Protein AF-A0A1Q5RHE2-F1 (afdb_monomer_lite)

Sequence (211 aa):
MTNDNPSKTPAPVAIARRLSPRVFKRPEHVANVLKSFGSQRQSTLREIDQELDRMATSYRIALKNRAPKFEEVDPILDRFENSLRKIKAQWLHELRPLHPAIIALRIKMIPPSQRKQKAGAAMATINLDLVATTLLRTMRKLRVSKEYAAAHYQPSGKSFERAFLWEPFLRLMKKHRVKLGQHGSFSAAIKSLHLALGIDPPTGALKKNAP

pLDDT: mean 81.09, std 16.75, range [26.8, 95.0]

Secondary structure (DSSP, 8-state):
---------PPP----S---TTT-S-GGGHHHHHHTT-S--HHHHHHHHHHHHHHHHHHHHHHHTPPP-HHHHHHHHHHHHHHHHHHHHHIIIIITTTHHHHHHHHHHTS-HHHHHHHHHHHS----HHHHHHHHHHHHHHHTSHHHHHHHTTPPSSS-HIIIIIIHHHHHHHHHTTPPTBTTB-HHHHHHHHHHHHT-PPPPS-------

Radius of gyration: 28.41 Å; chains: 1; bounding box: 89×43×72 Å

Foldseek 3Di:
DDDDDPDDDDPDPPPPDDLPCVQFVAQVLVVVLLLLLPDDDPVLSVVVSVLLSVLSVLLVLQVVLDQDPLVVCVVVLVVVLVVLVVVLVCCVPPCVVCQVVQLVVQLVPDDPVCSVPCSVVSNDRDPSNVVSVVSNVVSVLSSVPVSSCVVSVHDDPDDSCCVRPLVSSVVSCVVSPRDACNSHHSLSSSCSSCVRRPHHRDDDDPDPPDD

Structure (mmCIF, N/CA/C/O backbone):
data_AF-A0A1Q5RHE2-F1
#
_entry.id   AF-A0A1Q5RHE2-F1
#
loop_
_atom_site.group_PDB
_atom_site.id
_atom_site.type_symbol
_atom_site.label_atom_id
_atom_site.label_alt_id
_atom_site.label_comp_id
_atom_site.label_asym_id
_atom_site.label_entity_id
_atom_site.label_seq_id
_atom_site.pdbx_PDB_ins_code
_atom_site.Cartn_x
_atom_site.Cartn_y
_atom_site.Cartn_z
_atom_site.occupancy
_atom_site.B_iso_or_equiv
_atom_site.auth_seq_id
_atom_site.auth_comp_id
_atom_site.auth_asym_id
_atom_site.auth_atom_id
_atom_site.pdbx_PDB_model_num
ATOM 1 N N . MET A 1 1 ? -59.535 16.834 34.293 1.00 37.12 1 MET A N 1
ATOM 2 C CA . MET A 1 1 ? -58.989 15.474 34.110 1.00 37.12 1 MET A CA 1
ATOM 3 C C . MET A 1 1 ? -58.103 15.489 32.869 1.00 37.12 1 MET A C 1
ATOM 5 O O . MET A 1 1 ? -58.571 15.998 31.863 1.00 37.12 1 MET A O 1
ATOM 9 N N . THR A 1 2 ? -56.845 15.033 33.017 1.00 38.50 2 THR A N 1
ATOM 10 C CA . THR A 1 2 ? -55.872 14.583 31.976 1.00 38.50 2 THR A CA 1
ATOM 11 C C . THR A 1 2 ? -55.655 15.526 30.779 1.00 38.50 2 THR A C 1
ATOM 13 O O . THR A 1 2 ? -56.481 15.586 29.880 1.00 38.50 2 THR A O 1
ATOM 16 N N . ASN A 1 3 ? -54.625 16.382 30.736 1.00 39.53 3 ASN A N 1
ATOM 17 C CA . ASN A 1 3 ? -53.205 16.052 30.509 1.00 39.53 3 ASN A CA 1
ATOM 18 C C . ASN A 1 3 ? -53.010 14.860 29.560 1.00 39.53 3 ASN A C 1
ATOM 20 O O . ASN A 1 3 ? -53.185 13.733 29.998 1.00 39.53 3 ASN A O 1
ATOM 24 N N . ASP A 1 4 ? -52.624 15.131 28.310 1.00 31.88 4 ASP A N 1
ATOM 25 C CA . ASP A 1 4 ? -51.575 14.370 27.624 1.00 31.88 4 ASP A CA 1
ATOM 26 C C . ASP A 1 4 ? -51.032 15.162 26.429 1.00 31.88 4 ASP A C 1
ATOM 28 O O . ASP A 1 4 ? -51.564 15.193 25.321 1.00 31.88 4 ASP A O 1
ATOM 32 N N . ASN A 1 5 ? -49.921 15.837 26.710 1.00 36.94 5 ASN A N 1
ATOM 33 C CA . ASN A 1 5 ? -48.953 16.292 25.728 1.00 36.94 5 ASN A CA 1
ATOM 34 C C . ASN A 1 5 ? -48.336 15.036 25.082 1.00 36.94 5 ASN A C 1
ATOM 36 O O . ASN A 1 5 ? -47.729 14.246 25.815 1.00 36.94 5 ASN A O 1
ATOM 40 N N . PRO A 1 6 ? -48.403 14.822 23.757 1.00 39.88 6 PRO A N 1
ATOM 41 C CA . PRO A 1 6 ? -47.662 13.732 23.146 1.00 39.88 6 PRO A CA 1
ATOM 42 C C . PRO A 1 6 ? -46.170 14.069 23.180 1.00 39.88 6 PRO A C 1
ATOM 44 O O . PRO A 1 6 ? -45.628 14.816 22.364 1.00 39.88 6 PRO A O 1
ATOM 47 N N . SER A 1 7 ? -45.494 13.511 24.181 1.00 37.34 7 SER A N 1
ATOM 48 C CA . SER A 1 7 ? -44.046 13.498 24.255 1.00 37.34 7 SER A CA 1
ATOM 49 C C . SER A 1 7 ? -43.475 12.551 23.193 1.00 37.34 7 SER A C 1
ATOM 51 O O . SER A 1 7 ? -43.890 11.399 23.096 1.00 37.34 7 SER A O 1
ATOM 53 N N . LYS A 1 8 ? -42.413 13.032 22.539 1.00 37.97 8 LYS A N 1
ATOM 54 C CA . LYS A 1 8 ? -41.273 12.278 21.991 1.00 37.97 8 LYS A CA 1
ATOM 55 C C . LYS A 1 8 ? -41.499 11.467 20.712 1.00 37.97 8 LYS A C 1
ATOM 57 O O . LYS A 1 8 ? -41.901 10.314 20.739 1.00 37.97 8 LYS A O 1
ATOM 62 N N . THR A 1 9 ? -40.857 11.940 19.647 1.00 33.44 9 THR A N 1
ATOM 63 C CA . THR A 1 9 ? -39.612 11.298 19.185 1.00 33.44 9 THR A CA 1
ATOM 64 C C . THR A 1 9 ? -38.717 12.370 18.543 1.00 33.44 9 THR A C 1
ATOM 66 O O . THR A 1 9 ? -39.155 13.005 17.586 1.00 33.44 9 THR A O 1
ATOM 69 N N . PRO A 1 10 ? -37.483 12.632 19.015 1.00 35.22 10 PRO A N 1
ATOM 70 C CA . PRO A 1 10 ? -36.537 13.388 18.206 1.00 35.22 10 PRO A CA 1
ATOM 71 C C . PRO A 1 10 ? -36.131 12.515 17.015 1.00 35.22 10 PRO A C 1
ATOM 73 O O . PRO A 1 10 ? -35.673 11.386 17.197 1.00 35.22 10 PRO A O 1
ATOM 76 N N . ALA A 1 11 ? -36.328 13.041 15.808 1.00 31.53 11 ALA A N 1
ATOM 77 C CA . ALA A 1 11 ? -35.924 12.422 14.553 1.00 31.53 11 ALA A CA 1
ATOM 78 C C . ALA A 1 11 ? -34.457 11.938 14.594 1.00 31.53 11 ALA A C 1
ATOM 80 O O . ALA A 1 11 ? -33.618 12.569 15.250 1.00 31.53 11 ALA A O 1
ATOM 81 N N . PRO A 1 12 ? -34.112 10.843 13.888 1.00 38.25 12 PRO A N 1
ATOM 82 C CA . PRO A 1 12 ? -32.738 10.378 13.809 1.00 38.25 12 PRO A CA 1
ATOM 83 C C . PRO A 1 12 ? -31.885 11.490 13.200 1.00 38.25 12 PRO A C 1
ATOM 85 O O . PRO A 1 12 ? -32.121 11.934 12.077 1.00 38.25 12 PRO A O 1
ATOM 88 N N . VAL A 1 13 ? -30.906 11.963 13.972 1.00 38.09 13 VAL A N 1
ATOM 89 C CA . VAL A 1 13 ? -29.946 12.974 13.535 1.00 38.09 13 VAL A CA 1
ATOM 90 C C . VAL A 1 13 ? -29.239 12.436 12.297 1.00 38.09 13 VAL A C 1
ATOM 92 O O . VAL A 1 13 ? -28.400 11.539 12.376 1.00 38.09 13 VAL A O 1
ATOM 95 N N . ALA A 1 14 ? -29.601 12.990 11.145 1.00 38.81 14 ALA A N 1
ATOM 96 C CA . ALA A 1 14 ? -28.915 12.789 9.888 1.00 38.81 14 ALA A CA 1
ATOM 97 C C . ALA A 1 14 ? -27.486 13.341 10.009 1.00 38.81 14 ALA A C 1
ATOM 99 O O . ALA A 1 14 ? -27.210 14.498 9.692 1.00 38.81 14 ALA A O 1
ATOM 100 N N . ILE A 1 15 ? -26.546 12.501 10.444 1.00 42.81 15 ILE A N 1
ATOM 101 C CA . ILE A 1 15 ? -25.110 12.712 10.223 1.00 42.81 15 ILE A CA 1
ATOM 102 C C . ILE A 1 15 ? -24.824 12.276 8.780 1.00 42.81 15 ILE A C 1
ATOM 104 O O . ILE A 1 15 ? -24.144 11.295 8.506 1.00 42.81 15 ILE A O 1
ATOM 108 N N . ALA A 1 16 ? -25.441 12.962 7.819 1.00 39.47 16 ALA A N 1
ATOM 109 C CA . ALA A 1 16 ? -25.315 12.649 6.405 1.00 39.47 16 ALA A CA 1
ATOM 110 C C . ALA A 1 16 ? -24.227 13.531 5.779 1.00 39.47 16 ALA A C 1
ATOM 112 O O . ALA A 1 16 ? -24.501 14.467 5.032 1.00 39.47 16 ALA A O 1
ATOM 113 N N . ARG A 1 17 ? -22.958 13.218 6.061 1.00 49.59 17 ARG A N 1
ATOM 114 C CA . ARG A 1 17 ? -21.878 13.495 5.108 1.00 49.59 17 ARG A CA 1
ATOM 115 C C . ARG A 1 17 ? -21.127 12.195 4.867 1.00 49.59 17 ARG A C 1
ATOM 117 O O . ARG A 1 17 ? -20.741 11.515 5.809 1.00 49.59 17 ARG A O 1
ATOM 124 N N . ARG A 1 18 ? -21.027 11.832 3.585 1.00 54.91 18 ARG A N 1
ATOM 125 C CA . ARG A 1 18 ? -20.606 10.516 3.095 1.00 54.91 18 ARG A CA 1
ATOM 126 C C . ARG A 1 18 ? -19.222 10.148 3.628 1.00 54.91 18 ARG A C 1
ATOM 128 O O . ARG A 1 18 ? -18.219 10.583 3.068 1.00 54.91 18 ARG A O 1
ATOM 135 N N . LEU A 1 19 ? -19.192 9.279 4.638 1.00 60.62 19 LEU A N 1
ATOM 136 C CA . LEU A 1 19 ? -18.144 8.266 4.760 1.00 60.62 19 LEU A CA 1
ATOM 137 C C . LEU A 1 19 ? -17.832 7.724 3.367 1.00 60.62 19 LEU A C 1
ATOM 139 O O . LEU A 1 19 ? -18.758 7.555 2.564 1.00 60.62 19 LEU A O 1
ATOM 143 N N . SER A 1 20 ? -16.560 7.484 3.057 1.00 63.50 20 SER A N 1
ATOM 144 C CA . SER A 1 20 ? -16.191 7.107 1.702 1.00 63.50 20 SER A CA 1
ATOM 145 C C . SER A 1 20 ? -16.937 5.824 1.305 1.00 63.50 20 SER A C 1
ATOM 147 O O . SER A 1 20 ? -16.679 4.755 1.876 1.00 63.50 20 SER A O 1
ATOM 149 N N . PRO A 1 21 ? -17.854 5.881 0.313 1.00 64.56 21 PRO A N 1
ATOM 150 C CA . PRO A 1 21 ? -18.668 4.723 -0.068 1.00 64.56 21 PRO A CA 1
ATOM 151 C C . PRO A 1 21 ? -17.810 3.606 -0.673 1.00 64.56 21 PRO A C 1
ATOM 153 O O . PRO A 1 21 ? -18.251 2.474 -0.823 1.00 64.56 21 PRO A O 1
ATOM 156 N N . ARG A 1 22 ? -16.554 3.919 -1.016 1.00 67.62 22 ARG A N 1
ATOM 157 C CA . ARG A 1 22 ? -15.566 2.962 -1.516 1.00 67.62 22 ARG A CA 1
ATOM 158 C C . ARG A 1 22 ? -15.021 2.042 -0.423 1.00 67.62 22 ARG A C 1
ATOM 160 O O . ARG A 1 22 ? -14.429 1.017 -0.746 1.00 67.62 22 ARG A O 1
ATOM 167 N N . VAL A 1 23 ? -15.171 2.414 0.848 1.00 78.56 23 VAL A N 1
ATOM 168 C CA . VAL A 1 23 ? -14.484 1.760 1.970 1.00 78.56 23 VAL A CA 1
ATOM 169 C C . VAL A 1 23 ? -15.479 1.146 2.954 1.00 78.56 23 VAL A C 1
ATOM 171 O O . VAL A 1 23 ? -15.270 0.013 3.400 1.00 78.56 23 VAL A O 1
ATOM 174 N N . PHE A 1 24 ? -16.587 1.848 3.215 1.00 84.38 24 PHE A N 1
ATOM 175 C CA . PHE A 1 24 ? -17.701 1.377 4.037 1.00 84.38 24 PHE A CA 1
ATOM 176 C C . PHE A 1 24 ? -18.785 0.736 3.170 1.00 84.38 24 PHE A C 1
ATOM 178 O O . PHE A 1 24 ? -19.460 1.417 2.403 1.00 84.38 24 PHE A O 1
ATOM 185 N N . LYS A 1 25 ? -18.962 -0.581 3.312 1.00 85.12 25 LYS A N 1
ATOM 186 C CA . LYS A 1 25 ? -19.995 -1.350 2.599 1.00 85.12 25 LYS A CA 1
ATOM 187 C C . LYS A 1 25 ? -21.366 -1.274 3.276 1.00 85.12 25 LYS A C 1
ATOM 189 O O . LYS A 1 25 ? -22.372 -1.459 2.604 1.00 85.12 25 LYS A O 1
ATOM 194 N N . ARG A 1 26 ? -21.388 -1.044 4.593 1.00 87.88 26 ARG A N 1
ATOM 195 C CA . ARG A 1 26 ? -22.593 -0.973 5.437 1.00 87.88 26 ARG A CA 1
ATOM 196 C C . ARG A 1 26 ? -22.507 0.226 6.396 1.00 87.88 26 ARG A C 1
ATOM 198 O O . ARG A 1 26 ? -22.317 0.046 7.604 1.00 87.88 26 ARG A O 1
ATOM 205 N N . PRO A 1 27 ? -22.523 1.467 5.877 1.00 87.56 27 PRO A N 1
ATOM 206 C CA . PRO A 1 27 ? -22.274 2.677 6.667 1.00 87.56 27 PRO A CA 1
ATOM 207 C C . PRO A 1 27 ? -23.236 2.864 7.852 1.00 87.56 27 PRO A C 1
ATOM 209 O O . PRO A 1 27 ? -22.874 3.515 8.829 1.00 87.56 27 PRO A O 1
ATOM 212 N N . GLU A 1 28 ? -24.420 2.252 7.824 1.00 85.75 28 GLU A N 1
ATOM 213 C CA . GLU A 1 28 ? -25.399 2.245 8.913 1.00 85.75 28 GLU A CA 1
ATOM 214 C C . GLU A 1 28 ? -24.824 1.744 10.249 1.00 85.75 28 GLU A C 1
ATOM 216 O O . GLU A 1 28 ? -25.219 2.212 11.319 1.00 85.75 28 GLU A O 1
ATOM 221 N N . HIS A 1 29 ? -23.832 0.849 10.217 1.00 88.56 29 HIS A N 1
ATOM 222 C CA . HIS A 1 29 ? -23.191 0.351 11.432 1.00 88.56 29 HIS A CA 1
ATOM 223 C C . HIS A 1 29 ? -22.234 1.365 12.078 1.00 88.56 29 HIS A C 1
ATOM 225 O O . HIS A 1 29 ? -21.902 1.204 13.255 1.00 88.56 29 HIS A O 1
ATOM 231 N N . VAL A 1 30 ? -21.830 2.435 11.379 1.00 88.19 30 VAL A N 1
ATOM 232 C CA . VAL A 1 30 ? -20.965 3.479 11.960 1.00 88.19 30 VAL A CA 1
ATOM 233 C C . VAL A 1 30 ? -21.673 4.232 13.078 1.00 88.19 30 VAL A C 1
ATOM 235 O O . VAL A 1 30 ? -21.043 4.544 14.085 1.00 88.19 30 VAL A O 1
ATOM 238 N N . ALA A 1 31 ? -22.995 4.400 13.004 1.00 87.50 31 ALA A N 1
ATOM 239 C CA . ALA A 1 31 ? -23.766 4.974 14.106 1.00 87.50 31 ALA A CA 1
ATOM 240 C C . ALA A 1 31 ? -23.561 4.198 15.423 1.00 87.50 31 ALA A C 1
ATOM 242 O O . ALA A 1 31 ? -23.466 4.795 16.495 1.00 87.50 31 ALA A O 1
ATOM 243 N N . ASN A 1 32 ? -23.426 2.869 15.358 1.00 88.75 32 ASN A N 1
ATOM 244 C CA . ASN A 1 32 ? -23.155 2.043 16.537 1.00 88.75 32 ASN A CA 1
ATOM 245 C C . ASN A 1 32 ? -21.700 2.145 17.012 1.00 88.75 32 ASN A C 1
ATOM 247 O O . ASN A 1 32 ? -21.443 2.006 18.207 1.00 88.75 32 ASN A O 1
ATOM 251 N N . VAL A 1 33 ? -20.760 2.437 16.109 1.00 89.50 33 VAL A N 1
ATOM 252 C CA . VAL A 1 33 ? -19.376 2.771 16.475 1.00 89.50 33 VAL A CA 1
ATOM 253 C C . VAL A 1 33 ? -19.352 4.102 17.225 1.00 89.50 33 VAL A C 1
ATOM 255 O O . VAL A 1 33 ? -18.775 4.181 18.307 1.00 89.50 33 VAL A O 1
ATOM 258 N N . LEU A 1 34 ? -20.041 5.127 16.721 1.00 90.88 34 LEU A N 1
ATOM 259 C CA . LEU A 1 34 ? -20.083 6.454 17.341 1.00 90.88 34 LEU A CA 1
ATOM 260 C C . LEU A 1 34 ? -20.702 6.451 18.742 1.00 90.88 34 LEU A C 1
ATOM 262 O O . LEU A 1 34 ? -20.212 7.162 19.616 1.00 90.88 34 LEU A O 1
ATOM 266 N N . LYS A 1 35 ? -21.701 5.593 19.003 1.00 89.44 35 LYS A N 1
ATOM 267 C CA . LYS A 1 35 ? -22.279 5.416 20.351 1.00 89.44 35 LYS A CA 1
ATOM 268 C C . LYS A 1 35 ? -21.219 5.103 21.413 1.00 89.44 35 LYS A C 1
ATOM 270 O O . LYS A 1 35 ? -21.361 5.536 22.552 1.00 89.44 35 LYS A O 1
ATOM 275 N N . SER A 1 36 ? -20.133 4.418 21.043 1.00 88.75 36 SER A N 1
ATOM 276 C CA . SER A 1 36 ? -19.052 4.085 21.982 1.00 88.75 36 SER A CA 1
ATOM 277 C C . SER A 1 36 ? -18.237 5.292 22.464 1.00 88.75 36 SER A C 1
ATOM 279 O O . SER A 1 36 ? -17.521 5.168 23.454 1.00 88.75 36 SER A O 1
ATOM 281 N N . PHE A 1 37 ? -18.379 6.460 21.825 1.00 89.44 37 PHE A N 1
ATOM 282 C CA . PHE A 1 37 ? -17.780 7.724 22.265 1.00 89.44 37 PHE A CA 1
ATOM 283 C C . PHE A 1 37 ? -18.701 8.552 23.176 1.00 89.44 37 PHE A C 1
ATOM 285 O O . PHE A 1 37 ? -18.277 9.596 23.673 1.00 89.44 37 PHE A O 1
ATOM 292 N N . GLY A 1 38 ? -19.933 8.090 23.423 1.00 87.25 38 GLY A N 1
ATOM 293 C CA . GLY A 1 38 ? -20.931 8.808 24.214 1.00 87.25 38 GLY A CA 1
ATOM 294 C C . GLY A 1 38 ? -21.435 10.084 23.536 1.00 87.25 38 GLY A C 1
ATOM 295 O O . GLY A 1 38 ? -21.266 10.291 22.333 1.00 87.25 38 GLY A O 1
ATOM 296 N N . SER A 1 39 ? -22.071 10.954 24.319 1.00 88.12 39 SER A N 1
ATOM 297 C CA . SER A 1 39 ? -22.526 12.261 23.841 1.00 88.12 39 SER A CA 1
ATOM 298 C C . SER A 1 39 ? -21.326 13.169 23.577 1.00 88.12 39 SER A C 1
ATOM 300 O O . SER A 1 39 ? -20.619 13.563 24.502 1.00 88.12 39 SER A O 1
ATOM 302 N N . GLN A 1 40 ? -21.109 13.514 22.312 1.00 87.06 40 GLN A N 1
ATOM 303 C CA . GLN A 1 40 ? -20.016 14.374 21.863 1.00 87.06 40 GLN A CA 1
ATOM 304 C C . GLN A 1 40 ? -20.564 15.592 21.119 1.00 87.06 40 GLN A C 1
ATOM 306 O O . GLN A 1 40 ? -21.662 15.560 20.559 1.00 87.06 40 GLN A O 1
ATOM 311 N N . ARG A 1 41 ? -19.779 16.675 21.076 1.00 88.88 41 ARG A N 1
ATOM 312 C CA . ARG A 1 41 ? -20.093 17.830 20.221 1.00 88.88 41 ARG A CA 1
ATOM 313 C C . ARG A 1 41 ? -20.070 17.400 18.753 1.00 88.88 41 ARG A C 1
ATOM 315 O O . ARG A 1 41 ? -19.271 16.551 18.361 1.00 88.88 41 ARG A O 1
ATOM 322 N N . GLN A 1 42 ? -20.892 18.034 17.917 1.00 86.19 42 GLN A N 1
ATOM 323 C CA . GLN A 1 42 ? -20.982 17.681 16.497 1.00 86.19 42 GLN A CA 1
ATOM 324 C C . GLN A 1 42 ? -19.636 17.821 15.764 1.00 86.19 42 GLN A C 1
ATOM 326 O O . GLN A 1 42 ? -19.333 17.017 14.889 1.00 86.19 42 GLN A O 1
ATOM 331 N N . SER A 1 43 ? -18.809 18.807 16.126 1.00 87.81 43 SER A N 1
ATOM 332 C CA . SER A 1 43 ? -17.449 18.948 15.588 1.00 87.81 43 SER A CA 1
ATOM 333 C C . SER A 1 43 ? -16.572 17.738 15.919 1.00 87.81 43 SER A C 1
ATOM 335 O O . SER A 1 43 ? -15.925 17.192 15.035 1.00 87.81 43 SER A O 1
ATOM 337 N N . THR A 1 44 ? -16.620 17.263 17.163 1.00 89.94 44 THR A N 1
ATOM 338 C CA . THR A 1 44 ? -15.870 16.090 17.624 1.00 89.94 44 THR A CA 1
ATOM 339 C C . THR A 1 44 ? -16.334 14.809 16.936 1.00 89.94 44 THR A C 1
ATOM 341 O O . THR A 1 44 ? -15.503 14.008 16.523 1.00 89.94 44 THR A O 1
ATOM 344 N N . LEU A 1 45 ? -17.644 14.629 16.743 1.00 87.56 45 LEU A N 1
ATOM 345 C CA . LEU A 1 45 ? -18.170 13.494 15.976 1.00 87.56 45 LEU A CA 1
ATOM 346 C C . LEU A 1 45 ? -17.653 13.494 14.532 1.00 87.56 45 LEU A C 1
ATOM 348 O O . LEU A 1 45 ? -17.252 12.450 14.033 1.00 87.56 45 LEU A O 1
ATOM 352 N N . ARG A 1 46 ? -17.571 14.669 13.891 1.00 85.38 46 ARG A N 1
ATOM 353 C CA . ARG A 1 46 ? -17.002 14.793 12.537 1.00 85.38 46 ARG A CA 1
ATOM 354 C C . ARG A 1 46 ? -15.526 14.407 12.490 1.00 85.38 46 ARG A C 1
ATOM 356 O O . ARG A 1 46 ? -15.099 13.773 11.531 1.00 85.38 46 ARG A O 1
ATOM 363 N N . GLU A 1 47 ? -14.744 14.794 13.493 1.00 89.94 47 GLU A N 1
ATOM 364 C CA . GLU A 1 47 ? -13.337 14.385 13.590 1.00 89.94 47 GLU A CA 1
ATOM 365 C C . GLU A 1 47 ? -13.206 12.867 13.753 1.00 89.94 47 GLU A C 1
ATOM 367 O O . GLU A 1 47 ? -12.373 12.250 13.092 1.00 89.94 47 GLU A O 1
ATOM 372 N N . ILE A 1 48 ? -14.053 12.258 14.590 1.00 91.19 48 ILE A N 1
ATOM 373 C CA . ILE A 1 48 ? -14.091 10.804 14.783 1.00 91.19 48 ILE A CA 1
ATOM 374 C C . ILE A 1 48 ? -14.427 10.103 13.460 1.00 91.19 48 ILE A C 1
ATOM 376 O O . ILE A 1 48 ? -13.716 9.177 13.080 1.00 91.19 48 ILE A O 1
ATOM 380 N N . ASP A 1 49 ? -15.438 10.569 12.722 1.00 89.69 49 ASP A N 1
ATOM 381 C CA . ASP A 1 49 ? -15.805 10.009 11.413 1.00 89.69 49 ASP A CA 1
ATOM 382 C C . ASP A 1 49 ? -14.652 10.072 10.400 1.00 89.69 49 ASP A C 1
ATOM 384 O O . ASP A 1 49 ? -14.393 9.101 9.687 1.00 89.69 49 ASP A O 1
ATOM 388 N N . GLN A 1 50 ? -13.919 11.189 10.351 1.00 89.62 50 GLN A N 1
ATOM 389 C CA . GLN A 1 50 ? -12.749 11.329 9.476 1.00 89.62 50 GLN A CA 1
ATOM 390 C C . GLN A 1 50 ? -11.632 10.348 9.841 1.00 89.62 50 GLN A C 1
ATOM 392 O O . GLN A 1 50 ? -10.988 9.783 8.957 1.00 89.62 50 GLN A O 1
ATOM 397 N N . GLU A 1 51 ? -11.393 10.129 11.133 1.00 92.75 51 GLU A N 1
ATOM 398 C CA . GLU A 1 51 ? -10.408 9.148 11.590 1.00 92.75 51 GLU A CA 1
ATOM 399 C C . GLU A 1 51 ? -10.851 7.715 11.273 1.00 92.75 51 GLU A C 1
ATOM 401 O O . GLU A 1 51 ? -10.038 6.917 10.804 1.00 92.75 51 GLU A O 1
ATOM 406 N N . LEU A 1 52 ? -12.142 7.396 11.413 1.00 93.06 52 LEU A N 1
ATOM 407 C CA . LEU A 1 52 ? -12.685 6.104 10.988 1.00 93.06 52 LEU A CA 1
ATOM 408 C C . LEU A 1 52 ? -12.496 5.875 9.481 1.00 93.06 52 LEU A C 1
ATOM 410 O O . LEU A 1 52 ? -12.107 4.777 9.078 1.00 93.06 52 LEU A O 1
ATOM 414 N N . ASP A 1 53 ? -12.701 6.897 8.648 1.00 91.31 53 ASP A N 1
ATOM 415 C CA . ASP A 1 53 ? -12.473 6.821 7.199 1.00 91.31 53 ASP A CA 1
ATOM 416 C C . ASP A 1 53 ? -10.989 6.617 6.842 1.00 91.31 53 ASP A C 1
ATOM 418 O O . ASP A 1 53 ? -10.649 5.770 6.007 1.00 91.31 53 ASP A O 1
ATOM 422 N N . ARG A 1 54 ? -10.079 7.310 7.538 1.00 91.00 54 ARG A N 1
ATOM 423 C CA . ARG A 1 54 ? -8.622 7.121 7.400 1.00 91.00 54 ARG A CA 1
ATOM 424 C C . ARG A 1 54 ? -8.184 5.715 7.795 1.00 91.00 54 ARG A C 1
ATOM 426 O O . ARG A 1 54 ? -7.393 5.096 7.078 1.00 91.00 54 ARG A O 1
ATOM 433 N N . MET A 1 55 ? -8.702 5.198 8.907 1.00 92.94 55 MET A N 1
ATOM 434 C CA . MET A 1 55 ? -8.434 3.837 9.379 1.00 92.94 55 MET A CA 1
ATOM 435 C C . MET A 1 55 ? -8.899 2.802 8.354 1.00 92.94 55 MET A C 1
ATOM 437 O O . MET A 1 55 ? -8.130 1.930 7.947 1.00 92.94 55 MET A O 1
ATOM 441 N N . ALA A 1 56 ? -10.139 2.944 7.886 1.00 91.62 56 ALA A N 1
ATOM 442 C CA . ALA A 1 56 ? -10.744 2.078 6.888 1.00 91.62 56 ALA A CA 1
ATOM 443 C C . ALA A 1 56 ? -9.942 2.067 5.576 1.00 91.62 56 ALA A C 1
ATOM 445 O O . ALA A 1 56 ? -9.655 1.007 5.012 1.00 91.62 56 ALA A O 1
ATOM 446 N N . THR A 1 57 ? -9.543 3.251 5.105 1.00 89.88 57 THR A N 1
ATOM 447 C CA . THR A 1 57 ? -8.749 3.420 3.883 1.00 89.88 57 THR A CA 1
ATOM 448 C C . THR A 1 57 ? -7.380 2.765 4.030 1.00 89.88 57 THR A C 1
ATOM 450 O O . THR A 1 57 ? -6.972 1.987 3.166 1.00 89.88 57 THR A O 1
ATOM 453 N N . SER A 1 58 ? -6.700 3.011 5.152 1.00 89.00 58 SER A N 1
ATOM 454 C CA . SER A 1 58 ? -5.395 2.412 5.447 1.00 89.00 58 SER A CA 1
ATOM 455 C C . SER A 1 58 ? -5.477 0.886 5.491 1.00 89.00 58 SER A C 1
ATOM 457 O O . SER A 1 58 ? -4.652 0.214 4.879 1.00 89.00 58 SER A O 1
ATOM 459 N N . TYR A 1 59 ? -6.519 0.332 6.121 1.00 90.75 59 TYR A N 1
ATOM 460 C CA . TYR A 1 59 ? -6.760 -1.111 6.142 1.00 90.75 59 TYR A CA 1
ATOM 461 C C . TYR A 1 59 ? -6.923 -1.687 4.726 1.00 90.75 59 TYR A C 1
ATOM 463 O O . TYR A 1 59 ? -6.276 -2.675 4.385 1.00 90.75 59 TYR A O 1
ATOM 471 N N . ARG A 1 60 ? -7.727 -1.056 3.857 1.00 88.38 60 ARG A N 1
ATOM 472 C CA . ARG A 1 60 ? -7.910 -1.514 2.464 1.00 88.38 60 ARG A CA 1
ATOM 473 C C . ARG A 1 60 ? -6.623 -1.451 1.643 1.00 88.38 60 ARG A C 1
ATOM 475 O O . ARG A 1 60 ? -6.350 -2.381 0.886 1.00 88.38 60 ARG A O 1
ATOM 482 N N . ILE A 1 61 ? -5.842 -0.381 1.788 1.00 86.94 61 ILE A N 1
ATOM 483 C CA . ILE A 1 61 ? -4.535 -0.250 1.128 1.00 86.94 61 ILE A CA 1
ATOM 484 C C . ILE A 1 61 ? -3.599 -1.362 1.604 1.00 86.94 61 ILE A C 1
ATOM 486 O O . ILE A 1 61 ? -2.961 -2.017 0.781 1.00 86.94 61 ILE A O 1
ATOM 490 N N . ALA A 1 62 ? -3.563 -1.620 2.912 1.00 86.19 62 ALA A N 1
ATOM 491 C CA . ALA A 1 62 ? -2.725 -2.658 3.489 1.00 86.19 62 ALA A CA 1
ATOM 492 C C . ALA A 1 62 ? -3.119 -4.058 2.983 1.00 86.19 62 ALA A C 1
ATOM 494 O O . ALA A 1 62 ? -2.239 -4.834 2.620 1.00 86.19 62 ALA A O 1
ATOM 495 N N . LEU A 1 63 ? -4.421 -4.352 2.854 1.00 86.38 63 LEU A N 1
ATOM 496 C CA . LEU A 1 63 ? -4.910 -5.595 2.246 1.00 86.38 63 LEU A CA 1
ATOM 497 C C . LEU A 1 63 ? -4.499 -5.752 0.776 1.00 86.38 63 LEU A C 1
ATOM 499 O O . LEU A 1 63 ? -4.133 -6.851 0.364 1.00 86.38 63 LEU A O 1
ATOM 503 N N . LYS A 1 64 ? -4.572 -4.674 -0.0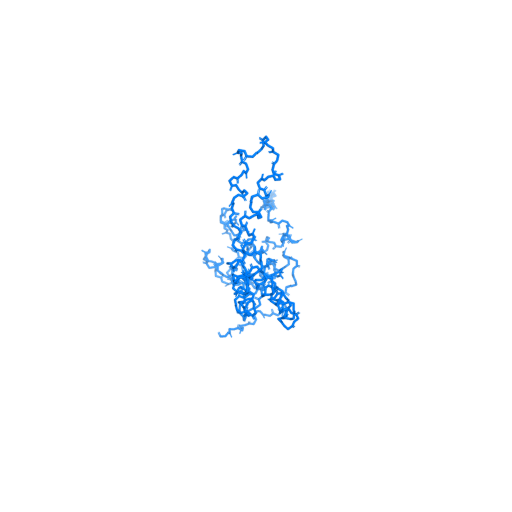14 1.00 86.06 64 LYS A N 1
ATOM 504 C CA . LYS A 1 64 ? -4.192 -4.690 -1.436 1.00 86.06 64 LYS A CA 1
ATOM 505 C C . LYS A 1 64 ? -2.692 -4.924 -1.626 1.00 86.06 64 LYS A C 1
ATOM 507 O O . LYS A 1 64 ? -2.297 -5.572 -2.586 1.00 86.06 64 LYS A O 1
ATOM 512 N N . ASN A 1 65 ? -1.882 -4.404 -0.711 1.00 84.44 65 ASN A N 1
ATOM 513 C CA . ASN A 1 65 ? -0.424 -4.462 -0.768 1.00 84.44 65 ASN A CA 1
ATOM 514 C C . ASN A 1 65 ? 0.157 -5.532 0.168 1.00 84.44 65 ASN A C 1
ATOM 516 O O . ASN A 1 65 ? 1.252 -5.352 0.703 1.00 84.44 65 ASN A O 1
ATOM 520 N N . ARG A 1 66 ? -0.592 -6.614 0.419 1.00 80.94 66 ARG A N 1
ATOM 521 C CA . ARG A 1 66 ? -0.094 -7.743 1.209 1.00 80.94 66 ARG A CA 1
ATOM 522 C C . ARG A 1 66 ? 1.210 -8.254 0.616 1.00 80.94 66 ARG A C 1
ATOM 524 O O . ARG A 1 66 ? 1.326 -8.371 -0.603 1.00 80.94 66 ARG A O 1
ATOM 531 N N . ALA A 1 67 ? 2.155 -8.576 1.499 1.00 77.94 67 ALA A N 1
ATOM 532 C CA . ALA A 1 67 ? 3.399 -9.200 1.086 1.00 77.94 67 ALA A CA 1
ATOM 533 C C . ALA A 1 67 ? 3.087 -10.437 0.237 1.00 77.94 67 ALA A C 1
ATOM 535 O O . ALA A 1 67 ? 2.288 -11.278 0.671 1.00 77.94 67 ALA A O 1
ATOM 536 N N . PRO A 1 68 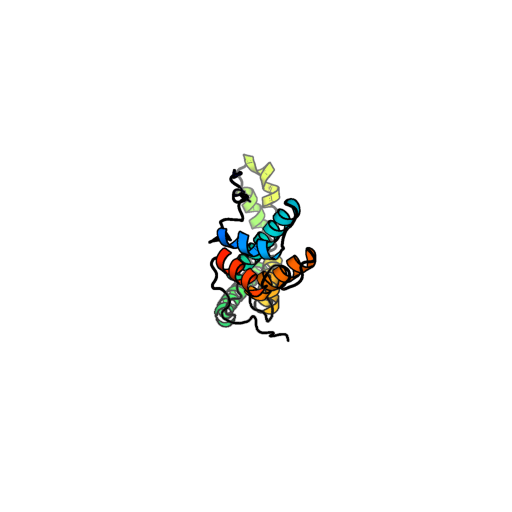? 3.659 -10.538 -0.973 1.00 80.25 68 PRO A N 1
ATOM 537 C CA . PRO A 1 68 ? 3.535 -11.759 -1.736 1.00 80.25 68 PRO A CA 1
ATOM 538 C C . PRO A 1 68 ? 4.277 -12.877 -1.002 1.00 80.25 68 PRO A C 1
ATOM 540 O O . PRO A 1 68 ? 5.120 -12.627 -0.135 1.00 80.25 68 PRO A O 1
ATOM 543 N N . LYS A 1 69 ? 3.998 -14.121 -1.380 1.00 82.94 69 LYS A N 1
ATOM 544 C CA . LYS A 1 69 ? 4.868 -15.227 -0.989 1.00 82.94 69 LYS A CA 1
ATOM 545 C C . LYS A 1 69 ? 6.203 -15.032 -1.690 1.00 82.94 69 LYS A C 1
ATOM 547 O O . LYS A 1 69 ? 6.271 -15.051 -2.921 1.00 82.94 69 LYS A O 1
ATOM 552 N N . PHE A 1 70 ? 7.244 -14.758 -0.912 1.00 80.19 70 PHE A N 1
ATOM 553 C CA . PHE A 1 70 ? 8.548 -14.428 -1.471 1.00 80.19 70 PHE A CA 1
ATOM 554 C C . PHE A 1 70 ? 9.122 -15.596 -2.270 1.00 80.19 70 PHE A C 1
ATOM 556 O O . PHE A 1 70 ? 9.765 -15.345 -3.278 1.00 80.19 70 PHE A O 1
ATOM 563 N N . GLU A 1 71 ? 8.784 -16.838 -1.922 1.00 83.25 71 GLU A N 1
ATOM 564 C CA . GLU A 1 71 ? 9.172 -18.037 -2.671 1.00 83.25 71 GLU A CA 1
ATOM 565 C C . GLU A 1 71 ? 8.633 -18.032 -4.114 1.00 83.25 71 GLU A C 1
ATOM 567 O O . GLU A 1 71 ? 9.303 -18.493 -5.033 1.00 83.25 71 GLU A O 1
ATOM 572 N N . GLU A 1 72 ? 7.435 -17.483 -4.334 1.00 84.75 72 GLU A N 1
ATOM 573 C CA . GLU A 1 72 ? 6.809 -17.402 -5.663 1.00 84.75 72 GLU A CA 1
ATOM 574 C C . GLU A 1 72 ? 7.340 -16.205 -6.475 1.00 84.75 72 GLU A C 1
ATOM 576 O O . GLU A 1 72 ? 7.363 -16.229 -7.707 1.00 84.75 72 GLU A O 1
ATOM 581 N N . VAL A 1 73 ? 7.777 -15.144 -5.790 1.00 85.12 73 VAL A N 1
ATOM 582 C CA . VAL A 1 73 ? 8.239 -13.897 -6.417 1.00 85.12 73 VAL A CA 1
ATOM 583 C C . VAL A 1 73 ? 9.737 -13.906 -6.707 1.00 85.12 73 VAL A C 1
ATOM 585 O O . VAL A 1 73 ? 10.168 -13.275 -7.674 1.00 85.12 73 VAL A O 1
ATOM 588 N N . ASP A 1 74 ? 10.530 -14.643 -5.934 1.00 87.88 74 ASP A N 1
ATOM 589 C CA . ASP A 1 74 ? 11.987 -14.690 -6.074 1.00 87.88 74 ASP A CA 1
ATOM 590 C C . ASP A 1 74 ? 12.453 -15.081 -7.493 1.00 87.88 74 ASP A C 1
ATOM 592 O O . ASP A 1 74 ? 13.240 -14.332 -8.080 1.00 87.88 74 ASP A O 1
ATOM 596 N N . PRO A 1 75 ? 11.872 -16.104 -8.163 1.00 90.88 75 PRO A N 1
ATOM 597 C CA . PRO A 1 75 ? 12.245 -16.444 -9.541 1.00 90.88 75 PRO A CA 1
ATOM 598 C C . PRO A 1 75 ? 11.923 -15.341 -10.563 1.00 90.88 75 PRO A C 1
ATOM 600 O O . PRO A 1 75 ? 12.528 -15.259 -11.637 1.00 90.88 75 PRO A O 1
ATOM 603 N N . ILE A 1 76 ? 10.929 -14.494 -10.282 1.00 90.12 76 ILE A N 1
ATOM 604 C CA . ILE A 1 76 ? 10.582 -13.346 -11.131 1.00 90.12 76 ILE A CA 1
ATOM 605 C C . ILE A 1 76 ? 11.619 -12.238 -10.936 1.00 90.12 76 ILE A C 1
ATOM 607 O O . ILE A 1 76 ? 12.123 -11.693 -11.922 1.00 90.12 76 ILE A O 1
ATOM 611 N N . LEU A 1 77 ? 11.968 -11.941 -9.680 1.00 90.56 77 LEU A N 1
ATOM 612 C CA . LEU A 1 77 ? 12.994 -10.955 -9.343 1.00 90.56 77 LEU A CA 1
ATOM 613 C C . LEU A 1 77 ? 14.353 -11.352 -9.918 1.00 90.56 77 LEU A C 1
ATOM 615 O O . LEU A 1 77 ? 15.024 -10.511 -10.511 1.00 90.56 77 LEU A O 1
ATOM 619 N N . ASP A 1 78 ? 14.720 -12.628 -9.845 1.00 93.12 78 ASP A N 1
ATOM 620 C CA . ASP A 1 78 ? 15.967 -13.145 -10.409 1.00 93.12 78 ASP A CA 1
ATOM 621 C C . ASP A 1 78 ? 16.043 -12.978 -11.927 1.00 93.12 78 ASP A C 1
ATOM 623 O O . ASP A 1 78 ? 17.041 -12.480 -12.458 1.00 93.12 78 ASP A O 1
ATOM 627 N N . ARG A 1 79 ? 14.975 -13.333 -12.653 1.00 93.56 79 ARG A N 1
ATOM 628 C CA . ARG A 1 79 ? 14.916 -13.135 -14.112 1.00 93.56 79 ARG A CA 1
ATOM 629 C C . ARG A 1 79 ? 15.037 -11.662 -14.489 1.00 93.56 79 ARG A C 1
ATOM 631 O O . ARG A 1 79 ? 15.754 -11.322 -15.437 1.00 93.56 79 ARG A O 1
ATOM 638 N N . PHE A 1 80 ? 14.365 -10.788 -13.746 1.00 92.38 80 PHE A N 1
ATOM 639 C CA . PHE A 1 80 ? 14.430 -9.351 -13.972 1.00 92.38 80 PHE A CA 1
ATOM 640 C C . PHE A 1 80 ? 15.822 -8.784 -13.665 1.00 92.38 80 PHE A C 1
ATOM 642 O O . PHE A 1 80 ? 16.373 -8.044 -14.479 1.00 92.38 80 PHE A O 1
ATOM 649 N N . GLU A 1 81 ? 16.445 -9.179 -12.552 1.00 94.25 81 GLU A N 1
ATOM 650 C CA . GLU A 1 81 ? 17.811 -8.772 -12.215 1.00 94.25 81 GLU A CA 1
ATOM 651 C C . GLU A 1 81 ? 18.831 -9.234 -13.251 1.00 94.25 81 GLU A C 1
ATOM 653 O O . GLU A 1 81 ? 19.702 -8.458 -13.644 1.00 94.25 81 GLU A O 1
ATOM 658 N N . ASN A 1 82 ? 18.721 -10.474 -13.727 1.00 95.00 82 ASN A N 1
ATOM 659 C CA . ASN A 1 82 ? 19.598 -10.992 -14.770 1.00 95.00 82 ASN A CA 1
ATOM 660 C C . ASN A 1 82 ? 19.444 -10.200 -16.073 1.00 95.00 82 ASN A C 1
ATOM 662 O O . ASN A 1 82 ? 20.441 -9.853 -16.706 1.00 95.00 82 ASN A O 1
ATOM 666 N N . SER A 1 83 ? 18.210 -9.847 -16.437 1.00 94.12 83 SER A N 1
ATOM 667 C CA . SER A 1 83 ? 17.934 -8.995 -17.599 1.00 94.12 83 SER A CA 1
ATOM 668 C C . SER A 1 83 ? 18.527 -7.595 -17.419 1.00 94.12 83 SER A C 1
ATOM 670 O O . SER A 1 83 ? 19.210 -7.097 -18.310 1.00 94.12 83 SER A O 1
ATOM 672 N N . LEU A 1 84 ? 18.362 -6.988 -16.239 1.00 93.69 84 LEU A N 1
ATOM 673 C CA . LEU A 1 84 ? 18.952 -5.688 -15.916 1.00 93.69 84 LEU A CA 1
ATOM 674 C C . LEU A 1 84 ? 20.481 -5.705 -15.968 1.00 93.69 84 LEU A C 1
ATOM 676 O O . LEU A 1 84 ? 21.073 -4.757 -16.477 1.00 93.69 84 LEU A O 1
ATOM 680 N N . ARG A 1 85 ? 21.135 -6.762 -15.471 1.00 94.06 85 ARG A N 1
ATOM 681 C CA . ARG A 1 85 ? 22.600 -6.903 -15.544 1.00 94.06 85 ARG A CA 1
ATOM 682 C C . ARG A 1 85 ? 23.079 -6.995 -16.992 1.00 94.06 85 ARG A C 1
ATOM 684 O O . ARG A 1 85 ? 24.049 -6.326 -17.334 1.00 94.06 85 ARG A O 1
ATOM 691 N N . LYS A 1 86 ? 22.377 -7.754 -17.842 1.00 93.50 86 LYS A N 1
ATOM 692 C CA . LYS A 1 86 ? 22.677 -7.851 -19.281 1.00 93.50 86 LYS A CA 1
ATOM 693 C C . LYS A 1 86 ? 22.520 -6.502 -19.982 1.00 93.50 86 LYS A C 1
ATOM 695 O O . LYS A 1 86 ? 23.459 -6.051 -20.626 1.00 93.50 86 LYS A O 1
ATOM 700 N N . ILE A 1 87 ? 21.388 -5.822 -19.776 1.00 90.69 87 ILE A N 1
ATOM 701 C CA . ILE A 1 87 ? 21.132 -4.482 -20.332 1.00 90.69 87 ILE A CA 1
ATOM 702 C C . ILE A 1 87 ? 22.198 -3.492 -19.860 1.00 90.69 87 ILE A C 1
ATOM 704 O O . ILE A 1 87 ? 22.715 -2.715 -20.655 1.00 90.69 87 ILE A O 1
ATOM 708 N N . LYS A 1 88 ? 22.558 -3.525 -18.572 1.00 91.94 88 LYS A N 1
ATOM 709 C CA . LYS A 1 88 ? 23.602 -2.669 -18.003 1.00 91.94 88 LYS A CA 1
ATOM 710 C C . LYS A 1 88 ? 24.958 -2.911 -18.671 1.00 91.94 88 LYS A C 1
ATOM 712 O O . LYS A 1 88 ? 25.634 -1.947 -19.016 1.00 91.94 88 LYS A O 1
ATOM 717 N N . ALA A 1 89 ? 25.349 -4.171 -18.855 1.00 92.25 89 ALA A N 1
ATOM 718 C CA . ALA A 1 89 ? 26.606 -4.528 -19.507 1.00 92.25 89 ALA A CA 1
ATOM 719 C C . ALA A 1 89 ? 26.629 -4.067 -20.974 1.00 92.25 89 ALA A C 1
ATOM 721 O O . ALA A 1 89 ? 27.548 -3.355 -21.368 1.00 92.25 89 ALA A O 1
ATOM 722 N N . GLN A 1 90 ? 25.580 -4.372 -21.745 1.00 91.12 90 GLN A N 1
ATOM 723 C CA . GLN A 1 90 ? 25.436 -3.912 -23.134 1.00 91.12 90 GLN A CA 1
ATOM 724 C C . GLN A 1 90 ? 25.440 -2.385 -23.228 1.00 91.12 90 GLN A C 1
ATOM 726 O O . GLN A 1 90 ? 26.092 -1.802 -24.092 1.00 91.12 90 GLN A O 1
ATOM 731 N N . TRP A 1 91 ? 24.761 -1.707 -22.300 1.00 89.56 91 TRP A N 1
ATOM 732 C CA . TRP A 1 91 ? 24.799 -0.255 -22.231 1.00 89.56 91 TRP A CA 1
ATOM 733 C C . TRP A 1 91 ? 26.223 0.260 -22.039 1.00 89.56 91 TRP A C 1
ATOM 735 O O . TRP A 1 91 ? 26.661 1.117 -22.796 1.00 89.56 91 TRP A O 1
ATOM 745 N N . LEU A 1 92 ? 26.953 -0.253 -21.049 1.00 88.38 92 LEU A N 1
ATOM 746 C CA . LEU A 1 92 ? 28.292 0.233 -20.720 1.00 88.38 92 LEU A CA 1
ATOM 747 C C . LEU A 1 92 ? 29.324 -0.054 -21.816 1.00 88.38 92 LEU A C 1
ATOM 749 O O . LEU A 1 92 ? 30.152 0.816 -22.079 1.00 88.38 92 LEU A O 1
ATOM 753 N N . HIS A 1 93 ? 29.271 -1.236 -22.433 1.00 88.81 93 HIS A N 1
ATOM 754 C CA . HIS A 1 93 ? 30.294 -1.692 -23.375 1.00 88.81 93 HIS A CA 1
ATOM 755 C C . HIS A 1 93 ? 29.985 -1.358 -24.837 1.00 88.81 93 HIS A C 1
ATOM 757 O O . HIS A 1 93 ? 30.913 -1.089 -25.593 1.00 88.81 93 HIS A O 1
ATOM 763 N N . GLU A 1 94 ? 28.712 -1.334 -25.235 1.00 87.62 94 GLU A N 1
ATOM 764 C CA . GLU A 1 94 ? 28.333 -1.241 -26.651 1.00 87.62 94 GLU A CA 1
ATOM 765 C C . GLU A 1 94 ? 27.592 0.065 -26.970 1.00 87.62 94 GLU A C 1
ATOM 767 O O . GLU A 1 94 ? 27.926 0.759 -27.928 1.00 87.62 94 GLU A O 1
ATOM 772 N N . LEU A 1 95 ? 26.602 0.450 -26.156 1.00 86.38 95 LEU A N 1
ATOM 773 C CA . LEU A 1 95 ? 25.688 1.548 -26.509 1.00 86.38 95 LEU A CA 1
ATOM 774 C C . LEU A 1 95 ? 26.114 2.919 -25.974 1.00 86.38 95 LEU A C 1
ATOM 776 O O . LEU A 1 95 ? 25.830 3.941 -26.599 1.00 86.38 95 LEU A O 1
ATOM 780 N N . ARG A 1 96 ? 26.801 2.978 -24.830 1.00 86.38 96 ARG A N 1
ATOM 781 C CA . ARG A 1 96 ? 27.260 4.233 -24.217 1.00 86.38 96 ARG A CA 1
ATOM 782 C C . ARG A 1 96 ? 28.193 5.030 -25.139 1.00 86.38 96 ARG A C 1
ATOM 784 O O . ARG A 1 96 ? 27.995 6.243 -25.209 1.00 86.38 96 ARG A O 1
ATOM 791 N N . PRO A 1 97 ? 29.143 4.420 -25.877 1.00 88.50 97 PRO A N 1
ATOM 792 C CA . PRO A 1 97 ? 29.931 5.143 -26.878 1.00 88.50 97 PRO A CA 1
ATOM 793 C C . PRO A 1 97 ? 29.073 5.773 -27.987 1.00 88.50 97 PRO A C 1
ATOM 795 O O . PRO A 1 97 ? 29.395 6.850 -28.480 1.00 88.50 97 PRO A O 1
ATOM 798 N N . LEU A 1 98 ? 27.945 5.146 -28.337 1.00 88.44 98 LEU A N 1
ATOM 799 C CA . LEU A 1 98 ? 27.006 5.634 -29.354 1.00 88.44 98 LEU A CA 1
ATOM 800 C C . LEU A 1 98 ? 26.024 6.687 -28.816 1.00 88.44 98 LEU A C 1
ATOM 802 O O . LEU A 1 98 ? 25.298 7.315 -29.587 1.00 88.44 98 LEU A O 1
ATOM 806 N N . HIS A 1 99 ? 25.990 6.919 -27.503 1.00 86.50 99 HIS A N 1
ATOM 807 C CA . HIS A 1 99 ? 25.015 7.800 -26.863 1.00 86.50 99 HIS A CA 1
ATOM 808 C C . HIS A 1 99 ? 24.994 9.244 -27.410 1.00 86.50 99 HIS A C 1
ATOM 810 O O . HIS A 1 99 ? 23.893 9.761 -27.621 1.00 86.50 99 HIS A O 1
ATOM 816 N N . PRO A 1 100 ? 26.133 9.899 -27.729 1.00 87.75 100 PRO A N 1
ATOM 817 C CA . PRO A 1 100 ? 26.109 11.212 -28.377 1.00 87.75 100 PRO A CA 1
ATOM 818 C C . PRO A 1 100 ? 25.388 11.193 -29.734 1.00 87.75 100 PRO A C 1
ATOM 820 O O . PRO A 1 100 ? 24.608 12.099 -30.035 1.00 87.75 100 PRO A O 1
ATOM 823 N N . ALA A 1 101 ? 25.584 10.134 -30.528 1.00 89.00 101 ALA A N 1
ATOM 824 C CA . ALA A 1 101 ? 24.893 9.959 -31.803 1.00 89.00 101 ALA A CA 1
ATOM 825 C C . ALA A 1 101 ? 23.388 9.713 -31.606 1.00 89.00 101 ALA A C 1
ATOM 827 O O . ALA A 1 101 ? 22.581 10.296 -32.329 1.00 89.00 101 ALA A O 1
ATOM 828 N N . ILE A 1 102 ? 22.992 8.937 -30.589 1.00 87.44 102 ILE A N 1
ATOM 829 C CA . ILE A 1 102 ? 21.578 8.735 -30.222 1.00 87.44 102 ILE A CA 1
ATOM 830 C C . ILE A 1 102 ? 20.908 10.073 -29.879 1.00 87.44 102 ILE A C 1
ATOM 832 O O . ILE A 1 102 ? 19.811 10.354 -30.364 1.00 87.44 102 ILE A O 1
ATOM 836 N N . ILE A 1 103 ? 21.569 10.930 -29.093 1.00 87.88 103 ILE A N 1
ATOM 837 C CA . ILE A 1 103 ? 21.054 12.266 -28.751 1.00 87.88 103 ILE A CA 1
ATOM 838 C C . ILE A 1 103 ? 20.904 13.127 -30.010 1.00 87.88 103 ILE A C 1
ATOM 840 O O . ILE A 1 103 ? 19.850 13.728 -30.230 1.00 87.88 103 ILE A O 1
ATOM 844 N N . ALA A 1 104 ? 21.927 13.156 -30.867 1.00 87.62 104 ALA A N 1
ATOM 845 C CA . ALA A 1 104 ? 21.887 13.919 -32.110 1.00 87.62 104 ALA A CA 1
ATOM 846 C C . ALA A 1 104 ? 20.743 13.458 -33.032 1.00 87.62 104 ALA A C 1
ATOM 848 O O . ALA A 1 104 ? 20.015 14.288 -33.582 1.00 87.62 104 ALA A O 1
ATOM 849 N N . LEU A 1 105 ? 20.539 12.143 -33.163 1.00 88.62 105 LEU A N 1
ATOM 850 C CA . LEU A 1 105 ? 19.437 11.566 -33.935 1.00 88.62 105 LEU A CA 1
ATOM 851 C C . LEU A 1 105 ? 18.076 11.920 -33.330 1.00 88.62 105 LEU A C 1
ATOM 853 O O . LEU A 1 105 ? 17.191 12.375 -34.054 1.00 88.62 105 LEU A O 1
ATOM 857 N N . ARG A 1 106 ? 17.923 11.811 -32.006 1.00 88.00 106 ARG A N 1
ATOM 858 C CA . ARG A 1 106 ? 16.688 12.180 -31.301 1.00 88.00 106 ARG A CA 1
ATOM 859 C C . ARG A 1 106 ? 16.292 13.633 -31.564 1.00 88.00 106 ARG A C 1
ATOM 861 O O . ARG A 1 106 ? 15.117 13.907 -31.779 1.00 88.00 106 ARG A O 1
ATOM 868 N N . ILE A 1 107 ? 17.255 14.557 -31.596 1.00 87.62 107 ILE A N 1
ATOM 869 C CA . ILE A 1 107 ? 17.009 15.970 -31.931 1.00 87.62 107 ILE A CA 1
ATOM 870 C C . ILE A 1 107 ? 16.591 16.125 -33.399 1.00 87.62 107 ILE A C 1
ATOM 872 O O . ILE A 1 107 ? 15.661 16.876 -33.698 1.00 87.62 107 ILE A O 1
ATOM 876 N N . LYS A 1 108 ? 17.244 15.408 -34.324 1.00 89.19 108 LYS A N 1
ATOM 877 C CA . LYS A 1 108 ? 16.917 15.455 -35.760 1.00 89.19 108 LYS A CA 1
ATOM 878 C C . LYS A 1 108 ? 15.506 14.943 -36.059 1.00 89.19 108 LYS A C 1
ATOM 880 O O . LYS A 1 108 ? 14.844 15.523 -36.920 1.00 89.19 108 LYS A O 1
ATOM 885 N N . MET A 1 109 ? 15.040 13.932 -35.321 1.00 90.38 109 MET A N 1
ATOM 886 C CA . MET A 1 109 ? 13.679 13.386 -35.425 1.00 90.38 109 MET A CA 1
ATOM 887 C C . MET A 1 109 ? 12.585 14.364 -34.970 1.00 90.38 109 MET A C 1
ATOM 889 O O . MET A 1 109 ? 11.417 14.165 -35.292 1.00 90.38 109 MET A O 1
ATOM 893 N N . ILE A 1 110 ? 12.928 15.431 -34.241 1.00 89.06 110 ILE A N 1
ATOM 894 C CA . ILE A 1 110 ? 11.960 16.472 -33.880 1.00 89.06 110 ILE A CA 1
ATOM 895 C C . ILE A 1 110 ? 11.673 17.329 -35.124 1.00 89.06 110 ILE A C 1
ATOM 897 O O . ILE A 1 110 ? 12.628 17.818 -35.746 1.00 89.06 110 ILE A O 1
ATOM 901 N N . PRO A 1 111 ? 10.392 17.583 -35.465 1.00 91.94 111 PRO A N 1
ATOM 902 C CA . PRO A 1 111 ? 10.030 18.485 -36.554 1.00 91.94 111 PRO A CA 1
ATOM 903 C C . PRO A 1 111 ? 10.707 19.857 -36.401 1.00 91.94 111 PRO A C 1
ATOM 905 O O . PRO A 1 111 ? 10.726 20.384 -35.282 1.00 91.94 111 PRO A O 1
ATOM 908 N N . PRO A 1 112 ? 11.231 20.475 -37.480 1.00 90.25 112 PRO A N 1
ATOM 909 C CA . PRO A 1 112 ? 11.972 21.737 -37.396 1.00 90.25 112 PRO A CA 1
ATOM 910 C C . PRO A 1 112 ? 11.246 22.840 -36.614 1.00 90.25 112 PRO A C 1
ATOM 912 O O . PRO A 1 112 ? 11.866 23.503 -35.785 1.00 90.25 112 PRO A O 1
ATOM 915 N N . SER A 1 113 ? 9.925 22.955 -36.787 1.00 91.94 113 SER A N 1
ATOM 916 C CA . SER A 1 113 ? 9.066 23.929 -36.097 1.00 91.94 113 SER A CA 1
ATOM 917 C C . SER A 1 113 ? 9.032 23.780 -34.570 1.00 91.94 113 SER A C 1
ATOM 919 O O . SER A 1 113 ? 8.738 24.741 -33.868 1.00 91.94 113 SER A O 1
ATOM 921 N N . GLN A 1 114 ? 9.360 22.600 -34.034 1.00 90.38 114 GLN A N 1
ATOM 922 C CA . GLN A 1 114 ? 9.294 22.292 -32.600 1.00 90.38 114 GLN A CA 1
ATOM 923 C C . GLN A 1 114 ? 10.677 22.160 -31.943 1.00 90.38 114 GLN A C 1
ATOM 925 O O . GLN A 1 114 ? 10.768 22.034 -30.718 1.00 90.38 114 GLN A O 1
ATOM 930 N N . ARG A 1 115 ? 11.770 22.194 -32.721 1.00 85.69 115 ARG A N 1
ATOM 931 C CA . ARG A 1 115 ? 13.134 21.966 -32.207 1.00 85.69 115 ARG A CA 1
ATOM 932 C C . ARG A 1 115 ? 13.540 22.985 -31.150 1.00 85.69 115 ARG A C 1
ATOM 934 O O . ARG A 1 115 ? 14.061 22.582 -30.119 1.00 85.69 115 ARG A O 1
ATOM 941 N N . LYS A 1 116 ? 13.239 24.273 -31.346 1.00 84.19 116 LYS A N 1
ATOM 942 C CA . LYS A 1 116 ? 13.599 25.335 -30.387 1.00 84.19 116 LYS A CA 1
ATOM 943 C C . LYS A 1 116 ? 13.001 25.101 -28.991 1.00 84.19 116 LYS A C 1
ATOM 945 O O . LYS A 1 116 ? 13.645 25.415 -27.999 1.00 84.19 116 LYS A O 1
ATOM 950 N N . GLN A 1 117 ? 11.809 24.503 -28.914 1.00 87.69 117 GLN A N 1
ATOM 951 C CA . GLN A 1 117 ? 11.127 24.211 -27.650 1.00 87.69 117 GLN A CA 1
ATOM 952 C C . GLN A 1 117 ? 11.506 22.839 -27.065 1.00 87.69 117 GLN A C 1
ATOM 954 O O . GLN A 1 117 ? 11.569 22.685 -25.849 1.00 87.69 117 GLN A O 1
ATOM 959 N N . LYS A 1 118 ? 11.745 21.825 -27.911 1.00 84.88 118 LYS A N 1
ATOM 960 C CA . LYS A 1 118 ? 11.892 20.421 -27.477 1.00 84.88 118 LYS A CA 1
ATOM 961 C C . LYS A 1 118 ? 13.331 19.892 -27.476 1.00 84.88 118 LYS A C 1
ATOM 963 O O . LYS A 1 118 ? 13.579 18.850 -26.871 1.00 84.88 118 LYS A O 1
ATOM 968 N N . ALA A 1 119 ? 14.286 20.582 -28.107 1.00 78.69 119 ALA A N 1
ATOM 969 C CA . ALA A 1 119 ? 15.672 20.113 -28.213 1.00 78.69 119 ALA A CA 1
ATOM 970 C C . ALA A 1 119 ? 16.360 19.980 -26.848 1.00 78.69 119 ALA A C 1
ATOM 972 O O . ALA A 1 119 ? 17.067 19.002 -26.634 1.00 78.69 119 ALA A O 1
ATOM 973 N N . GLY A 1 120 ? 16.091 20.885 -25.899 1.00 78.69 120 GLY A N 1
ATOM 974 C CA . GLY A 1 120 ? 16.659 20.804 -24.547 1.00 78.69 120 GLY A CA 1
ATOM 975 C C . GLY A 1 120 ? 16.283 19.507 -23.817 1.00 78.69 120 GLY A C 1
ATOM 976 O O . GLY A 1 120 ? 17.144 18.830 -23.265 1.00 78.69 120 GLY A O 1
ATOM 977 N N . ALA A 1 121 ? 15.018 19.084 -23.900 1.00 79.25 121 ALA A N 1
ATOM 978 C CA . ALA A 1 121 ? 14.573 17.805 -23.336 1.00 79.25 121 ALA A CA 1
ATOM 979 C C . ALA A 1 121 ? 15.130 16.588 -24.102 1.00 79.25 121 ALA A C 1
ATOM 981 O O . ALA A 1 121 ? 15.307 15.508 -23.533 1.00 79.25 121 ALA A O 1
ATOM 982 N N . ALA A 1 122 ? 15.413 16.745 -25.397 1.00 77.19 122 ALA A N 1
ATOM 983 C CA . ALA A 1 122 ? 16.029 15.705 -26.215 1.00 77.19 122 ALA A CA 1
ATOM 984 C C . ALA A 1 122 ? 17.535 15.543 -25.963 1.00 77.19 122 ALA A C 1
ATOM 986 O O . ALA A 1 122 ? 18.042 14.432 -26.107 1.00 77.19 122 ALA A O 1
ATOM 987 N N . MET A 1 123 ? 18.207 16.615 -25.534 1.00 77.12 123 MET A N 1
ATOM 988 C CA . MET A 1 123 ? 19.605 16.633 -25.091 1.00 77.12 123 MET A CA 1
ATOM 989 C C . MET A 1 123 ? 19.822 15.999 -23.715 1.00 77.12 123 MET A C 1
ATOM 991 O O . MET A 1 123 ? 20.966 15.727 -23.355 1.00 77.12 123 MET A O 1
ATOM 995 N N . ALA A 1 124 ? 18.752 15.750 -22.952 1.00 79.50 124 ALA A N 1
ATOM 996 C CA . ALA A 1 124 ? 18.850 15.082 -21.663 1.00 79.50 124 ALA A CA 1
ATOM 997 C C . ALA A 1 124 ? 19.541 13.721 -21.823 1.00 79.50 124 ALA A C 1
ATOM 999 O O . ALA A 1 124 ? 19.056 12.832 -22.530 1.00 79.50 124 ALA A O 1
ATOM 1000 N N . THR A 1 125 ? 20.685 13.577 -21.160 1.00 75.81 125 THR A N 1
ATOM 1001 C CA . THR A 1 125 ? 21.480 12.357 -21.166 1.00 75.81 125 THR A CA 1
ATOM 1002 C C . THR A 1 125 ? 20.763 11.276 -20.368 1.00 75.81 125 THR A C 1
ATOM 1004 O O . THR A 1 125 ? 20.378 11.473 -19.214 1.00 75.81 125 THR A O 1
ATOM 1007 N N . ILE A 1 126 ? 20.586 10.101 -20.971 1.00 75.62 126 ILE A N 1
ATOM 1008 C CA . ILE A 1 126 ? 20.008 8.963 -20.263 1.00 75.62 126 ILE A CA 1
ATOM 1009 C C . ILE A 1 126 ? 21.140 8.264 -19.513 1.00 75.62 126 ILE A C 1
ATOM 1011 O O . ILE A 1 126 ? 21.995 7.614 -20.111 1.00 75.62 126 ILE A O 1
ATOM 1015 N N . ASN A 1 127 ? 21.158 8.379 -18.185 1.00 81.94 127 ASN A N 1
ATOM 1016 C CA . ASN A 1 127 ? 22.101 7.630 -17.357 1.00 81.94 127 ASN A CA 1
ATOM 1017 C C . ASN A 1 127 ? 21.527 6.248 -17.002 1.00 81.94 127 ASN A C 1
ATOM 1019 O O . ASN A 1 127 ? 21.079 6.011 -15.878 1.00 81.94 127 ASN A O 1
ATOM 1023 N N . LEU A 1 128 ? 21.516 5.333 -17.979 1.00 83.62 128 LEU A N 1
ATOM 1024 C CA . LEU A 1 128 ? 21.013 3.967 -17.778 1.00 83.62 128 LEU A CA 1
ATOM 1025 C C . LEU A 1 128 ? 21.829 3.171 -16.755 1.00 83.62 128 LEU A C 1
ATOM 1027 O O . LEU A 1 128 ? 21.271 2.300 -16.096 1.00 83.62 128 LEU A O 1
ATOM 1031 N N . ASP A 1 129 ? 23.111 3.491 -16.567 1.00 84.75 129 ASP A N 1
ATOM 1032 C CA . ASP A 1 129 ? 23.948 2.865 -15.539 1.00 84.75 129 ASP A CA 1
ATOM 1033 C C . ASP A 1 129 ? 23.430 3.174 -14.126 1.00 84.75 129 ASP A C 1
ATOM 1035 O O . ASP A 1 129 ? 23.213 2.263 -13.319 1.00 84.75 129 ASP A O 1
ATOM 1039 N N . LEU A 1 130 ? 23.140 4.449 -13.850 1.00 87.94 130 LEU A N 1
ATOM 1040 C CA . LEU A 1 130 ? 22.548 4.877 -12.584 1.00 87.94 130 LEU A CA 1
ATOM 1041 C C . LEU A 1 130 ? 21.167 4.247 -12.369 1.00 87.94 130 LEU A C 1
ATOM 1043 O O . LEU A 1 130 ? 20.882 3.747 -11.277 1.00 87.94 130 LEU A O 1
ATOM 1047 N N . VAL A 1 131 ? 20.321 4.237 -13.404 1.00 88.69 131 VAL A N 1
ATOM 1048 C CA . VAL A 1 131 ? 18.977 3.643 -13.341 1.00 88.69 131 VAL A CA 1
ATOM 1049 C C . VAL A 1 131 ? 19.061 2.143 -13.055 1.00 88.69 131 VAL A C 1
ATOM 1051 O O . VAL A 1 131 ? 18.456 1.673 -12.092 1.00 88.69 131 VAL A O 1
ATOM 1054 N N . ALA A 1 132 ? 19.853 1.391 -13.823 1.00 90.75 132 ALA A N 1
ATOM 1055 C CA . ALA A 1 132 ? 20.009 -0.050 -13.646 1.00 90.75 132 ALA A CA 1
ATOM 1056 C C . ALA A 1 132 ? 20.606 -0.394 -12.274 1.00 90.75 132 ALA A C 1
ATOM 1058 O O . ALA A 1 132 ? 20.110 -1.289 -11.591 1.00 90.75 132 ALA A O 1
ATOM 1059 N N . THR A 1 133 ? 21.623 0.346 -11.826 1.00 91.19 133 THR A N 1
ATOM 1060 C CA . THR A 1 133 ? 22.234 0.158 -10.498 1.00 91.19 133 THR A CA 1
ATOM 1061 C C . THR A 1 133 ? 21.236 0.427 -9.374 1.00 91.19 133 THR A C 1
ATOM 1063 O O . THR A 1 133 ? 21.166 -0.332 -8.406 1.00 91.19 133 THR A O 1
ATOM 1066 N N . THR A 1 134 ? 20.422 1.473 -9.517 1.00 92.12 134 THR A N 1
ATOM 1067 C CA . THR A 1 134 ? 19.368 1.801 -8.553 1.00 92.12 134 THR A CA 1
ATOM 1068 C C . THR A 1 134 ? 18.319 0.699 -8.499 1.00 92.12 134 THR A C 1
ATOM 1070 O O . THR A 1 134 ? 17.992 0.236 -7.408 1.00 92.12 134 THR A O 1
ATOM 1073 N N . LEU A 1 135 ? 17.841 0.230 -9.655 1.00 91.62 135 LEU A N 1
ATOM 1074 C CA . LEU A 1 135 ? 16.853 -0.843 -9.734 1.00 91.62 135 LEU A CA 1
ATOM 1075 C C . LEU A 1 135 ? 17.383 -2.143 -9.124 1.00 91.62 135 LEU A C 1
ATOM 1077 O O . LEU A 1 135 ? 16.709 -2.717 -8.277 1.00 91.62 135 LEU A O 1
ATOM 1081 N N . LEU A 1 136 ? 18.608 -2.560 -9.460 1.00 92.31 136 LEU A N 1
ATOM 1082 C CA .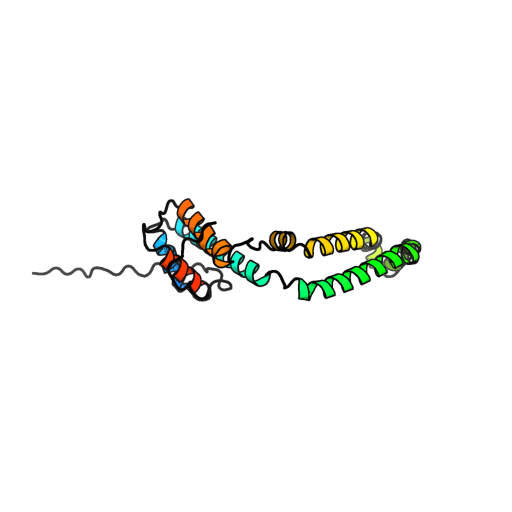 LEU A 1 136 ? 19.238 -3.752 -8.877 1.00 92.31 136 LEU A CA 1
ATOM 1083 C C . LEU A 1 136 ? 19.316 -3.671 -7.344 1.00 92.31 136 LEU A C 1
ATOM 1085 O O . LEU A 1 136 ? 19.003 -4.635 -6.649 1.00 92.31 136 LEU A O 1
ATOM 1089 N N . ARG A 1 137 ? 19.686 -2.508 -6.794 1.00 90.69 137 ARG A N 1
ATOM 1090 C CA . ARG A 1 137 ? 19.720 -2.296 -5.340 1.00 90.69 137 ARG A CA 1
ATOM 1091 C C . ARG A 1 137 ? 18.325 -2.399 -4.717 1.00 90.69 137 ARG A C 1
ATOM 1093 O O . ARG A 1 137 ? 18.176 -3.012 -3.662 1.00 90.69 137 ARG A O 1
ATOM 1100 N N . THR A 1 138 ? 17.316 -1.805 -5.349 1.00 89.31 138 THR A N 1
ATOM 1101 C CA . THR A 1 138 ? 15.934 -1.832 -4.853 1.00 89.31 138 THR A CA 1
ATOM 1102 C C . THR A 1 138 ? 15.340 -3.240 -4.905 1.00 89.31 138 THR A C 1
ATOM 1104 O O . THR A 1 138 ? 14.682 -3.642 -3.951 1.00 89.31 138 THR A O 1
ATOM 1107 N N . MET A 1 139 ? 15.627 -4.023 -5.949 1.00 88.38 139 MET A N 1
ATOM 1108 C CA . MET A 1 139 ? 15.167 -5.416 -6.066 1.00 88.38 139 MET A CA 1
ATOM 1109 C C . MET A 1 139 ? 15.728 -6.300 -4.947 1.00 88.38 139 MET A C 1
ATOM 1111 O O . MET A 1 139 ? 14.990 -7.068 -4.332 1.00 88.38 139 MET A O 1
ATOM 1115 N N . ARG A 1 140 ? 17.006 -6.123 -4.586 1.00 85.69 140 ARG A N 1
ATOM 1116 C CA . ARG A 1 140 ? 17.595 -6.795 -3.414 1.00 85.69 140 ARG A CA 1
ATOM 1117 C C . ARG A 1 140 ? 16.892 -6.427 -2.112 1.00 85.69 140 ARG A C 1
ATOM 1119 O O . ARG A 1 140 ? 16.619 -7.309 -1.308 1.00 85.69 140 ARG A O 1
ATOM 1126 N N . LYS A 1 141 ? 16.571 -5.144 -1.912 1.00 85.94 141 LYS A N 1
ATOM 1127 C CA . LYS A 1 141 ? 15.812 -4.706 -0.731 1.00 85.94 141 LYS A CA 1
ATOM 1128 C C . LYS A 1 141 ? 14.402 -5.283 -0.702 1.00 85.94 141 LYS A C 1
ATOM 1130 O O . LYS A 1 141 ? 13.930 -5.631 0.371 1.00 85.94 141 LYS A O 1
ATOM 1135 N N . LEU A 1 142 ? 13.754 -5.424 -1.857 1.00 84.75 142 LEU A N 1
ATOM 1136 C CA . LEU A 1 142 ? 12.400 -5.967 -1.944 1.00 84.75 142 LEU A CA 1
ATOM 1137 C C . LEU A 1 142 ? 12.313 -7.401 -1.403 1.00 84.75 142 LEU A C 1
ATOM 1139 O O . LEU A 1 142 ? 11.308 -7.733 -0.790 1.00 84.75 142 LEU A O 1
ATOM 1143 N N . ARG A 1 143 ? 13.370 -8.214 -1.561 1.00 83.12 143 ARG A N 1
ATOM 1144 C CA . ARG A 1 143 ? 13.449 -9.579 -1.001 1.00 83.12 143 ARG A CA 1
ATOM 1145 C C . ARG A 1 143 ? 13.465 -9.621 0.528 1.00 83.12 143 ARG A C 1
ATOM 1147 O O . ARG A 1 143 ? 13.186 -10.656 1.124 1.00 83.12 143 ARG A O 1
ATOM 1154 N N . VAL A 1 144 ? 13.796 -8.513 1.187 1.00 84.19 144 VAL A N 1
ATOM 1155 C CA . VAL A 1 144 ? 13.762 -8.433 2.645 1.00 84.19 144 VAL A CA 1
ATOM 1156 C C . VAL A 1 144 ? 12.325 -8.136 3.066 1.00 84.19 144 VAL A C 1
ATOM 1158 O O . VAL A 1 144 ? 11.861 -7.003 2.963 1.00 84.19 144 VAL A O 1
ATOM 1161 N N . SER A 1 145 ? 11.627 -9.144 3.597 1.00 78.75 145 SER A N 1
ATOM 1162 C CA . SER A 1 145 ? 10.219 -9.034 4.024 1.00 78.75 145 SER A CA 1
ATOM 1163 C C . SER A 1 145 ? 9.941 -7.806 4.908 1.00 78.75 145 SER A C 1
ATOM 1165 O O . SER A 1 145 ? 8.939 -7.116 4.731 1.00 78.75 145 SER A O 1
ATOM 1167 N N . LYS A 1 146 ? 10.875 -7.447 5.800 1.00 82.31 146 LYS A N 1
ATOM 1168 C CA . LYS A 1 146 ? 10.778 -6.244 6.643 1.00 82.31 146 LYS A CA 1
ATOM 1169 C C . LYS A 1 146 ? 10.805 -4.934 5.843 1.00 82.31 146 LYS A C 1
ATOM 1171 O O . LYS A 1 146 ? 10.067 -4.012 6.175 1.00 82.31 146 LYS A O 1
ATOM 1176 N N . GLU A 1 147 ? 11.641 -4.841 4.812 1.00 84.06 147 GLU A N 1
ATOM 1177 C CA . GLU A 1 147 ? 11.736 -3.658 3.943 1.00 84.06 147 GLU A CA 1
ATOM 1178 C C . GLU A 1 147 ? 10.487 -3.538 3.063 1.00 84.06 147 GLU A C 1
ATOM 1180 O O . GLU A 1 147 ? 9.929 -2.449 2.938 1.00 84.06 147 GLU A O 1
ATOM 1185 N N . TYR A 1 148 ? 9.986 -4.661 2.530 1.00 83.12 148 TYR A N 1
ATOM 1186 C CA . TYR A 1 148 ? 8.700 -4.701 1.827 1.00 83.12 148 TYR A CA 1
ATOM 1187 C C . TYR A 1 148 ? 7.566 -4.226 2.738 1.00 83.12 148 TYR A C 1
ATOM 1189 O O . TYR A 1 148 ? 6.769 -3.362 2.366 1.00 83.12 148 TYR A O 1
ATOM 1197 N N . ALA A 1 149 ? 7.518 -4.760 3.961 1.00 80.94 149 ALA A N 1
ATOM 1198 C CA . ALA A 1 149 ? 6.521 -4.385 4.944 1.00 80.94 149 ALA A CA 1
ATOM 1199 C C . ALA A 1 149 ? 6.593 -2.890 5.280 1.00 80.94 149 ALA A C 1
ATOM 1201 O O . ALA A 1 149 ? 5.562 -2.225 5.310 1.00 80.94 149 ALA A O 1
ATOM 1202 N N . ALA A 1 150 ? 7.792 -2.333 5.461 1.00 80.12 150 ALA A N 1
ATOM 1203 C CA . ALA A 1 150 ? 7.973 -0.905 5.696 1.00 80.12 150 ALA A CA 1
ATOM 1204 C C . ALA A 1 150 ? 7.500 -0.051 4.505 1.00 80.12 150 ALA A C 1
ATOM 1206 O O . ALA A 1 150 ? 6.772 0.920 4.704 1.00 80.12 150 ALA A O 1
ATOM 1207 N N . ALA A 1 151 ? 7.854 -0.433 3.274 1.00 80.94 151 ALA A N 1
ATOM 1208 C CA . ALA A 1 151 ? 7.472 0.289 2.060 1.00 80.94 151 ALA A CA 1
ATOM 1209 C C . ALA A 1 151 ? 5.954 0.277 1.799 1.00 80.94 151 ALA A C 1
ATOM 1211 O O . ALA A 1 151 ? 5.409 1.234 1.251 1.00 80.94 151 ALA A O 1
ATOM 1212 N N . HIS A 1 152 ? 5.265 -0.789 2.213 1.00 81.56 152 HIS A N 1
ATOM 1213 C CA . HIS A 1 152 ? 3.827 -0.970 2.004 1.00 81.56 152 HIS A CA 1
ATOM 1214 C C . HIS A 1 152 ? 2.980 -0.782 3.268 1.00 81.56 152 HIS A C 1
ATOM 1216 O O . HIS A 1 152 ? 1.812 -1.184 3.276 1.00 81.56 152 HIS A O 1
ATOM 1222 N N . TYR A 1 153 ? 3.549 -0.175 4.318 1.00 78.44 153 TYR A N 1
ATOM 1223 C CA . TYR A 1 153 ? 2.902 0.017 5.619 1.00 78.44 153 TYR A CA 1
ATOM 1224 C C . TYR A 1 153 ? 2.223 -1.267 6.114 1.00 78.44 153 TYR A C 1
ATOM 1226 O O . TYR A 1 153 ? 1.070 -1.255 6.522 1.00 78.44 153 TYR A O 1
ATOM 1234 N N . GLN A 1 154 ? 2.894 -2.406 6.015 1.00 83.12 154 GLN A N 1
ATOM 1235 C CA . GLN A 1 154 ? 2.369 -3.684 6.477 1.00 83.12 154 GLN A CA 1
ATOM 1236 C C . GLN A 1 154 ? 2.670 -3.855 7.971 1.00 83.12 154 GLN A C 1
ATOM 1238 O O . GLN A 1 154 ? 3.718 -3.413 8.453 1.00 83.12 154 GLN A O 1
ATOM 1243 N N . PRO A 1 155 ? 1.773 -4.497 8.732 1.00 81.00 155 PRO A N 1
ATOM 1244 C CA . PRO A 1 155 ? 1.999 -4.717 10.148 1.00 81.00 155 PRO A CA 1
ATOM 1245 C C . PRO A 1 155 ? 3.056 -5.809 10.356 1.00 81.00 155 PRO A C 1
ATOM 1247 O O . PRO A 1 155 ? 2.994 -6.870 9.742 1.00 81.00 155 PRO A O 1
ATOM 1250 N N . SER A 1 156 ? 4.008 -5.572 11.260 1.00 76.00 156 SER A N 1
ATOM 1251 C CA . SER A 1 156 ? 4.977 -6.591 11.685 1.00 76.00 156 SER A CA 1
ATOM 1252 C C . SER A 1 156 ? 4.425 -7.367 12.883 1.00 76.00 156 SER A C 1
ATOM 1254 O O . SER A 1 156 ? 4.135 -6.770 13.922 1.00 76.00 156 SER A O 1
ATOM 1256 N N . GLY A 1 157 ? 4.239 -8.682 12.738 1.00 74.75 157 GLY A N 1
ATOM 1257 C CA . GLY A 1 157 ? 3.837 -9.579 13.834 1.00 74.75 157 GLY A CA 1
ATOM 1258 C C . GLY A 1 157 ? 2.412 -9.386 14.380 1.00 74.75 157 GLY A C 1
ATOM 1259 O O .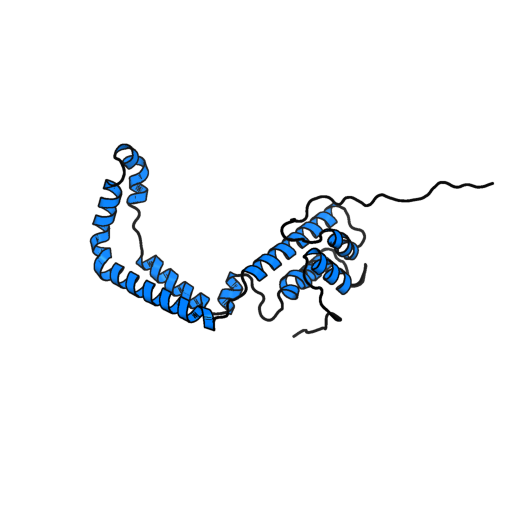 GLY A 1 157 ? 2.081 -9.941 15.425 1.00 74.75 157 GLY A O 1
ATOM 1260 N N . LYS A 1 158 ? 1.555 -8.604 13.708 1.00 82.06 158 LYS A N 1
ATOM 1261 C CA . LYS A 1 158 ? 0.152 -8.364 14.100 1.00 82.06 158 LYS A CA 1
ATOM 1262 C C . LYS A 1 158 ? -0.784 -8.578 12.914 1.00 82.06 158 LYS A C 1
ATOM 1264 O O . LYS A 1 158 ? -0.389 -8.365 11.771 1.00 82.06 158 LYS A O 1
ATOM 1269 N N . SER A 1 159 ? -2.042 -8.927 13.186 1.00 87.75 159 SER A N 1
ATOM 1270 C CA . SER A 1 159 ? -3.076 -8.946 12.146 1.00 87.75 159 SER A CA 1
ATOM 1271 C C . SER A 1 159 ? -3.364 -7.535 11.617 1.00 87.75 159 SER A C 1
ATOM 1273 O O . SER A 1 159 ? -3.205 -6.538 12.334 1.00 87.75 159 SER A O 1
ATOM 1275 N N . PHE A 1 160 ? -3.821 -7.446 10.366 1.00 88.62 160 PHE A N 1
ATOM 1276 C CA . PHE A 1 160 ? -4.214 -6.179 9.740 1.00 88.62 160 PHE A CA 1
ATOM 1277 C C . PHE A 1 160 ? -5.321 -5.484 10.529 1.00 88.62 160 PHE A C 1
ATOM 1279 O O . PHE A 1 160 ? -5.267 -4.277 10.754 1.00 88.62 160 PHE A O 1
ATOM 1286 N N . GLU A 1 161 ? -6.298 -6.251 11.003 1.00 91.00 161 GLU A N 1
ATOM 1287 C CA . GLU A 1 161 ? -7.422 -5.766 11.795 1.00 91.00 161 GLU A CA 1
ATOM 1288 C C . GLU A 1 161 ? -6.915 -5.116 13.082 1.00 91.00 161 GLU A C 1
ATOM 1290 O O . GLU A 1 161 ? -7.329 -4.011 13.430 1.00 91.00 161 GLU A O 1
ATOM 1295 N N . ARG A 1 162 ? -5.951 -5.745 13.765 1.00 89.25 162 ARG A N 1
ATOM 1296 C CA . ARG A 1 162 ? -5.384 -5.183 14.991 1.00 89.25 162 ARG A CA 1
ATOM 1297 C C . ARG A 1 162 ? -4.613 -3.892 14.722 1.00 89.25 162 ARG A C 1
ATOM 1299 O O . ARG A 1 162 ? -4.813 -2.916 15.441 1.00 89.25 162 ARG A O 1
ATOM 1306 N N . ALA A 1 163 ? -3.760 -3.879 13.702 1.00 90.25 163 ALA A N 1
ATOM 1307 C CA . ALA A 1 163 ? -2.872 -2.754 13.418 1.00 90.25 163 ALA A CA 1
ATOM 1308 C C . ALA A 1 163 ? -3.585 -1.530 12.818 1.00 90.25 163 ALA A C 1
ATOM 1310 O O . ALA A 1 163 ? -3.227 -0.399 13.146 1.00 90.25 163 ALA A O 1
ATOM 1311 N N . PHE A 1 164 ? -4.595 -1.740 11.967 1.00 91.75 164 PHE A N 1
ATOM 1312 C CA . PHE A 1 164 ? -5.274 -0.663 11.231 1.00 91.75 164 PHE A CA 1
ATOM 1313 C C . PHE A 1 164 ? -6.666 -0.324 11.751 1.00 91.75 164 PHE A C 1
ATOM 1315 O O . PHE A 1 164 ? -7.134 0.788 11.516 1.00 91.75 164 PHE A O 1
ATOM 1322 N N . LEU A 1 165 ? -7.321 -1.236 12.473 1.00 92.75 165 LEU A N 1
ATOM 1323 C CA . LEU A 1 165 ? -8.647 -0.990 13.034 1.00 92.75 165 LEU A CA 1
ATOM 1324 C C . LEU A 1 165 ? -8.581 -0.896 14.559 1.00 92.75 165 LEU A C 1
ATOM 1326 O O . LEU A 1 165 ? -8.902 0.148 15.110 1.00 92.75 165 LEU A O 1
ATOM 1330 N N . TRP A 1 166 ? -8.128 -1.931 15.268 1.00 93.25 166 TRP A N 1
ATOM 1331 C CA . TRP A 1 166 ? -8.303 -1.987 16.727 1.00 93.25 166 TRP A CA 1
ATOM 1332 C C . TRP A 1 166 ? -7.395 -1.009 17.482 1.00 93.25 166 TRP A C 1
ATOM 1334 O O . TRP A 1 166 ? -7.878 -0.234 18.302 1.00 93.25 166 TRP A O 1
ATOM 1344 N N . GLU A 1 167 ? -6.086 -1.017 17.220 1.00 92.19 167 GLU A N 1
ATOM 1345 C CA . GLU A 1 167 ? -5.131 -0.126 17.895 1.00 92.19 167 GLU A CA 1
ATOM 1346 C C . GLU A 1 167 ? -5.352 1.356 17.541 1.00 92.19 167 GLU A C 1
ATOM 1348 O O . GLU A 1 167 ? -5.326 2.194 18.447 1.00 92.19 167 GLU A O 1
ATOM 1353 N N . PRO A 1 168 ? -5.618 1.732 16.274 1.00 93.38 168 PRO A N 1
ATOM 1354 C CA . PRO A 1 168 ? -6.038 3.091 15.945 1.00 93.38 168 PRO A CA 1
ATOM 1355 C C . PRO A 1 168 ? -7.354 3.485 16.619 1.00 93.38 168 PRO A C 1
ATOM 1357 O O . PRO A 1 168 ? -7.429 4.584 17.159 1.00 93.38 168 PRO A O 1
ATOM 1360 N N . PHE A 1 169 ? -8.340 2.583 16.698 1.00 93.81 169 PHE A N 1
ATOM 1361 C CA . PHE A 1 169 ? -9.592 2.857 17.404 1.00 93.81 169 PHE A CA 1
ATOM 1362 C C . PHE A 1 169 ? -9.368 3.112 18.901 1.00 93.81 169 PHE A C 1
ATOM 1364 O O . PHE A 1 169 ? -9.886 4.079 19.452 1.00 93.81 169 PHE A O 1
ATOM 1371 N N . LEU A 1 170 ? -8.522 2.310 19.559 1.00 92.94 170 LEU A N 1
ATOM 1372 C CA . LEU A 1 170 ? -8.118 2.537 20.953 1.00 92.94 170 LEU A CA 1
ATOM 1373 C C . LEU A 1 170 ? -7.434 3.896 21.142 1.00 92.94 170 LEU A C 1
ATOM 1375 O O . LEU A 1 170 ? -7.725 4.613 22.101 1.00 92.94 170 LEU A O 1
ATOM 1379 N N . ARG A 1 171 ? -6.533 4.270 20.225 1.00 93.38 171 ARG A N 1
ATOM 1380 C CA . ARG A 1 171 ? -5.881 5.589 20.239 1.00 93.38 171 ARG A CA 1
ATOM 1381 C C . ARG A 1 171 ? -6.893 6.717 20.056 1.00 93.38 171 ARG A C 1
ATOM 1383 O O . ARG A 1 171 ? -6.781 7.726 20.747 1.00 93.38 171 ARG A O 1
ATOM 1390 N N . LEU A 1 172 ? -7.887 6.531 19.191 1.00 94.31 172 LEU A N 1
ATOM 1391 C CA . LEU A 1 172 ? -8.965 7.489 18.968 1.00 94.31 172 LEU A CA 1
ATOM 1392 C C . LEU A 1 172 ? -9.825 7.665 20.228 1.00 94.31 172 LEU A C 1
ATOM 1394 O O . LEU A 1 172 ? -10.035 8.793 20.668 1.00 94.31 172 LEU A O 1
ATOM 1398 N N . MET A 1 173 ? -10.233 6.572 20.883 1.00 92.50 173 MET A N 1
ATOM 1399 C CA . MET A 1 173 ? -10.942 6.634 22.170 1.00 92.50 173 MET A CA 1
ATOM 1400 C C . MET A 1 173 ? -10.115 7.368 23.234 1.00 92.50 173 MET A C 1
ATOM 1402 O O . MET A 1 173 ? -10.623 8.273 23.897 1.00 92.50 173 MET A O 1
ATOM 1406 N N . LYS A 1 174 ? -8.814 7.060 23.341 1.00 92.56 174 LYS A N 1
ATOM 1407 C CA . LYS A 1 174 ? -7.894 7.743 24.265 1.00 92.56 174 LYS A CA 1
ATOM 1408 C C . LYS A 1 174 ? -7.772 9.241 23.960 1.00 92.56 174 LYS A C 1
ATOM 1410 O O . LYS A 1 174 ? -7.814 10.042 24.892 1.00 92.56 174 LYS A O 1
ATOM 1415 N N . LYS A 1 175 ? -7.653 9.628 22.682 1.00 93.50 175 LYS A N 1
ATOM 1416 C CA . LYS A 1 175 ? -7.582 11.033 22.230 1.00 93.50 175 LYS A CA 1
ATOM 1417 C C . LYS A 1 175 ? -8.795 11.832 22.710 1.00 93.50 175 LYS A C 1
ATOM 1419 O O . LYS A 1 175 ? -8.636 12.948 23.194 1.00 93.50 175 LYS A O 1
ATOM 1424 N N . HIS A 1 176 ? -9.981 11.232 22.651 1.00 91.50 176 HIS A N 1
ATOM 1425 C CA . HIS A 1 176 ? -11.230 11.844 23.108 1.00 91.50 176 HIS A CA 1
ATOM 1426 C C . HIS A 1 176 ? -11.563 11.545 24.580 1.00 91.50 176 HIS A C 1
ATOM 1428 O O . HIS A 1 176 ? -12.680 11.798 25.021 1.00 91.50 176 HIS A O 1
ATOM 1434 N N . ARG A 1 177 ? -10.589 11.047 25.361 1.00 90.19 177 ARG A N 1
ATOM 1435 C CA . ARG A 1 177 ? -10.707 10.753 26.802 1.00 90.19 177 ARG A CA 1
ATOM 1436 C C . ARG A 1 177 ? -11.845 9.785 27.155 1.00 90.19 177 ARG A C 1
ATOM 1438 O O . ARG A 1 177 ? -12.373 9.831 28.263 1.00 90.19 177 ARG A O 1
ATOM 1445 N N . VAL A 1 178 ? -12.191 8.885 26.239 1.00 88.38 178 VAL A N 1
ATOM 1446 C CA . VAL A 1 178 ? -13.211 7.855 26.449 1.00 88.38 178 VAL A CA 1
ATOM 1447 C C . VAL A 1 178 ? -12.551 6.593 27.000 1.00 88.38 178 VAL A C 1
ATOM 1449 O O . VAL A 1 178 ? -11.656 6.023 26.370 1.00 88.38 178 VAL A O 1
ATOM 1452 N N . LYS A 1 179 ? -12.983 6.139 28.182 1.00 85.75 179 LYS A N 1
ATOM 1453 C CA . LYS A 1 179 ? -12.511 4.883 28.781 1.00 85.75 179 LYS A CA 1
ATOM 1454 C C . LYS A 1 179 ? -13.202 3.682 28.132 1.00 85.75 179 LYS A C 1
ATOM 1456 O O . LYS A 1 179 ? -14.362 3.748 27.725 1.00 85.75 179 LYS A O 1
ATOM 1461 N N . LEU A 1 180 ? -12.502 2.549 28.070 1.00 84.56 180 LEU A N 1
ATOM 1462 C CA . LEU A 1 180 ? -13.094 1.292 27.601 1.00 84.56 180 LEU A CA 1
ATOM 1463 C C . LEU A 1 180 ? -14.268 0.901 28.503 1.00 84.56 180 LEU A C 1
ATOM 1465 O O . LEU A 1 180 ? -14.138 0.926 29.722 1.00 84.56 180 LEU A O 1
ATOM 1469 N N . GLY A 1 181 ? -15.407 0.552 27.905 1.00 79.88 181 GLY A N 1
ATOM 1470 C CA . GLY A 1 181 ? -16.615 0.196 28.652 1.00 79.88 181 GLY A CA 1
ATOM 1471 C C . GLY A 1 181 ? -17.490 1.383 29.065 1.00 79.88 181 GLY A C 1
ATOM 1472 O O . GLY A 1 181 ? -18.644 1.165 29.410 1.00 79.88 181 GLY A O 1
ATOM 1473 N N . GLN A 1 182 ? -16.998 2.627 28.987 1.00 83.31 182 GLN A N 1
ATOM 1474 C CA . GLN A 1 182 ? -17.697 3.803 29.527 1.00 83.31 182 GLN A CA 1
ATOM 1475 C C . GLN A 1 182 ? -19.059 4.064 28.871 1.00 83.31 182 GLN A C 1
ATOM 1477 O O . GLN A 1 182 ? -20.012 4.438 29.548 1.00 83.31 182 GLN A O 1
AT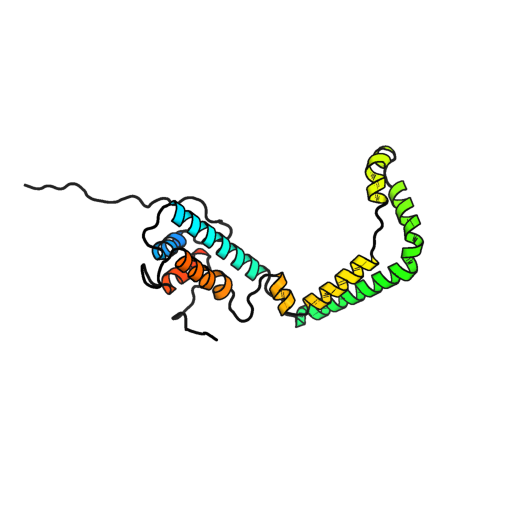OM 1482 N N . HIS A 1 183 ? -19.152 3.862 27.558 1.00 85.44 183 HIS A N 1
ATOM 1483 C CA . HIS A 1 183 ? -20.376 4.079 26.777 1.00 85.44 183 HIS A CA 1
ATOM 1484 C C . HIS A 1 183 ? -20.768 2.834 25.968 1.00 85.44 183 HIS A C 1
ATOM 1486 O O . HIS A 1 183 ? -21.455 2.922 24.954 1.00 85.44 183 HIS A O 1
ATOM 1492 N N . GLY A 1 184 ? -20.297 1.660 26.400 1.00 82.31 184 GLY A N 1
ATOM 1493 C CA . GLY A 1 184 ? -20.539 0.380 25.741 1.00 82.31 184 GLY A CA 1
ATOM 1494 C C . GLY A 1 184 ? -19.285 -0.481 25.603 1.00 82.31 184 GLY A C 1
ATOM 1495 O O . GLY A 1 184 ? -18.161 -0.064 25.889 1.00 82.31 184 GLY A O 1
ATOM 1496 N N . SER A 1 185 ? -19.484 -1.720 25.151 1.00 85.94 185 SER A N 1
ATOM 1497 C CA . SER A 1 185 ? -18.398 -2.688 24.979 1.00 85.94 185 SER A CA 1
ATOM 1498 C C . SER A 1 185 ? -17.491 -2.319 23.803 1.00 85.94 185 SER A C 1
ATOM 1500 O O . SER A 1 185 ? -17.956 -2.173 22.671 1.00 85.94 185 SER A O 1
ATOM 1502 N N . PHE A 1 186 ? -16.176 -2.272 24.045 1.00 86.69 186 PHE A N 1
ATOM 1503 C CA . PHE A 1 186 ? -15.169 -2.128 22.985 1.00 86.69 186 PHE A CA 1
ATOM 1504 C C . PHE A 1 186 ? -15.319 -3.216 21.915 1.00 86.69 186 PHE A C 1
ATOM 1506 O O . PHE A 1 186 ? -15.244 -2.936 20.723 1.00 86.69 186 PHE A O 1
ATOM 1513 N N . SER A 1 187 ? -15.610 -4.453 22.332 1.00 87.62 187 SER A N 1
ATOM 1514 C CA . SER A 1 187 ? -15.852 -5.556 21.399 1.00 87.62 187 SER A CA 1
ATOM 1515 C C . SER A 1 187 ? -17.059 -5.272 20.501 1.00 87.62 187 SER A C 1
ATOM 1517 O O . SER A 1 187 ? -16.981 -5.500 19.299 1.00 87.62 187 SER A O 1
ATOM 1519 N N . ALA A 1 188 ? -18.144 -4.708 21.040 1.00 89.12 188 ALA A N 1
ATOM 1520 C CA . ALA A 1 188 ? -19.320 -4.351 20.245 1.00 89.12 188 ALA A CA 1
ATOM 1521 C C . ALA A 1 188 ? -19.031 -3.217 19.243 1.00 89.12 188 ALA A C 1
ATOM 1523 O O . ALA A 1 188 ? -19.482 -3.282 18.096 1.00 89.12 188 ALA A O 1
ATOM 1524 N N . ALA A 1 189 ? -18.234 -2.220 19.640 1.00 90.62 189 ALA A N 1
ATOM 1525 C CA . ALA A 1 189 ? -17.800 -1.142 18.751 1.00 90.62 189 ALA A CA 1
ATOM 1526 C C . ALA A 1 189 ? -16.914 -1.672 17.610 1.00 90.62 189 ALA A C 1
ATOM 1528 O O . ALA A 1 189 ? -17.159 -1.370 16.445 1.00 90.62 189 ALA A O 1
ATOM 1529 N N . ILE A 1 190 ? -15.948 -2.542 17.921 1.00 91.81 190 ILE A N 1
ATOM 1530 C CA . ILE A 1 190 ? -15.094 -3.187 16.918 1.00 91.81 190 ILE A CA 1
ATOM 1531 C C . ILE A 1 190 ? -15.908 -4.078 15.978 1.00 91.81 190 ILE A C 1
ATOM 1533 O O . ILE A 1 190 ? -15.717 -3.992 14.766 1.00 91.81 190 ILE A O 1
ATOM 1537 N N . LYS A 1 191 ? -16.844 -4.884 16.495 1.00 91.94 191 LYS A N 1
ATOM 1538 C CA . LYS A 1 191 ? -17.756 -5.682 15.660 1.00 91.94 191 LYS A CA 1
ATOM 1539 C C . LYS A 1 191 ? -18.557 -4.789 14.713 1.00 91.94 191 LYS A C 1
ATOM 1541 O O . LYS A 1 191 ? -18.613 -5.074 13.523 1.00 91.94 191 LYS A O 1
ATOM 1546 N N . SER A 1 192 ? -19.097 -3.679 15.214 1.00 92.00 192 SER A N 1
ATOM 1547 C CA . SER A 1 192 ? -19.828 -2.704 14.393 1.00 92.00 192 SER A CA 1
ATOM 1548 C C . SER A 1 192 ? -18.936 -2.075 13.322 1.00 92.00 192 SER A C 1
ATOM 1550 O O . SER A 1 192 ? -19.368 -1.933 12.185 1.00 92.00 192 SER A O 1
ATOM 1552 N N . LEU A 1 193 ? -17.673 -1.771 13.641 1.00 93.38 193 LEU A N 1
ATOM 1553 C CA . LEU A 1 193 ? -16.706 -1.267 12.667 1.00 93.38 193 LEU A CA 1
ATOM 1554 C C . LEU A 1 193 ? -16.389 -2.309 11.580 1.00 93.38 193 LEU A C 1
ATOM 1556 O O . LEU A 1 193 ? -16.343 -1.956 10.408 1.00 93.38 193 LEU A O 1
ATOM 1560 N N . HIS A 1 194 ? -16.228 -3.590 11.933 1.00 93.31 194 HIS A N 1
ATOM 1561 C CA . HIS A 1 194 ? -15.996 -4.662 10.947 1.00 93.31 194 HIS A CA 1
ATOM 1562 C C . HIS A 1 194 ? -17.198 -4.812 10.019 1.00 93.31 194 HIS A C 1
ATOM 1564 O O . HIS A 1 194 ? -17.043 -4.794 8.798 1.00 93.31 194 HIS A O 1
ATOM 1570 N N . LEU A 1 195 ? -18.402 -4.847 10.596 1.00 92.31 195 LEU A N 1
ATOM 1571 C CA . LEU A 1 195 ? -19.644 -4.891 9.834 1.00 92.31 195 LEU A CA 1
ATOM 1572 C C . LEU A 1 195 ? -19.779 -3.677 8.912 1.00 92.31 195 LEU A C 1
ATOM 1574 O O . LEU A 1 195 ? -20.121 -3.855 7.746 1.00 92.31 195 LEU A O 1
ATOM 1578 N N . ALA A 1 196 ? -19.434 -2.472 9.381 1.00 90.94 196 ALA A N 1
ATOM 1579 C CA . ALA A 1 196 ? -19.484 -1.254 8.574 1.00 90.94 196 ALA A CA 1
ATOM 1580 C C . ALA A 1 196 ? -18.573 -1.321 7.339 1.00 90.94 196 ALA A C 1
ATOM 1582 O O . ALA A 1 196 ? -18.920 -0.850 6.253 1.00 90.94 196 ALA A O 1
ATOM 1583 N N . LEU A 1 197 ? -17.417 -1.965 7.490 1.00 90.44 197 LEU A N 1
ATOM 1584 C CA . LEU A 1 197 ? -16.462 -2.220 6.416 1.00 90.44 197 LEU A CA 1
ATOM 1585 C C . LEU A 1 197 ? -16.822 -3.454 5.570 1.00 90.44 197 LEU A C 1
ATOM 1587 O O . LEU A 1 197 ? -16.187 -3.696 4.543 1.00 90.44 197 LEU A O 1
ATOM 1591 N N . GLY A 1 198 ? -17.840 -4.224 5.960 1.00 88.50 198 GLY A N 1
ATOM 1592 C CA . GLY A 1 198 ? -18.208 -5.494 5.334 1.00 88.50 198 GLY A CA 1
ATOM 1593 C C . GLY A 1 198 ? -17.090 -6.532 5.424 1.00 88.50 198 GLY A C 1
ATOM 1594 O O . GLY A 1 198 ? -16.739 -7.142 4.414 1.00 88.50 198 GLY A O 1
ATOM 1595 N N . ILE A 1 199 ? -16.494 -6.643 6.611 1.00 90.00 199 ILE A N 1
ATOM 1596 C CA . ILE A 1 199 ? -15.500 -7.644 7.009 1.00 90.00 199 ILE A CA 1
ATOM 1597 C C . ILE A 1 199 ? -16.144 -8.509 8.092 1.00 90.00 199 ILE A C 1
ATOM 1599 O O . ILE A 1 199 ? -16.927 -7.997 8.900 1.00 90.00 199 ILE A O 1
ATOM 1603 N N . ASP A 1 200 ? -15.798 -9.793 8.136 1.00 87.81 200 ASP A N 1
ATOM 1604 C CA . ASP A 1 200 ? -16.293 -10.676 9.183 1.00 87.81 200 ASP A CA 1
ATOM 1605 C C . ASP A 1 200 ? -15.822 -10.198 10.567 1.00 87.81 200 ASP A C 1
ATOM 1607 O O . ASP A 1 200 ? -14.635 -9.918 10.773 1.00 87.81 200 ASP A O 1
ATOM 1611 N N . PRO A 1 201 ? -16.744 -10.041 11.530 1.00 85.75 201 PRO A N 1
ATOM 1612 C CA . PRO A 1 201 ? -16.387 -9.613 12.869 1.00 85.75 201 PRO A CA 1
ATOM 1613 C C . PRO A 1 201 ? -15.575 -10.701 13.590 1.00 85.75 201 PRO A C 1
ATOM 1615 O O . PRO A 1 201 ? -15.821 -11.890 13.389 1.00 85.75 201 PRO A O 1
ATOM 1618 N N . PRO A 1 202 ? -14.657 -10.328 14.501 1.00 79.44 202 PRO A N 1
ATOM 1619 C CA . PRO A 1 202 ? -13.911 -11.309 15.280 1.00 79.44 202 PRO A CA 1
ATOM 1620 C C . PRO A 1 202 ? -14.859 -12.176 16.127 1.00 79.44 202 PRO A C 1
ATOM 1622 O O . PRO A 1 202 ? -15.670 -11.663 16.908 1.00 79.44 202 PRO A O 1
ATOM 1625 N N . THR A 1 203 ? -14.743 -13.496 15.982 1.00 65.25 203 THR A N 1
ATOM 1626 C CA . THR A 1 203 ? -15.464 -14.496 16.779 1.00 65.25 203 THR A CA 1
ATOM 1627 C C . THR A 1 203 ? -14.708 -14.774 18.080 1.00 65.25 203 THR A C 1
ATOM 1629 O O . THR A 1 203 ? -13.582 -15.266 18.058 1.00 65.25 203 THR A O 1
ATOM 1632 N N . GLY A 1 204 ? -15.323 -14.455 19.224 1.00 56.00 204 GLY A N 1
ATOM 1633 C CA . GLY A 1 204 ? -14.759 -14.655 20.567 1.00 56.00 204 GLY A CA 1
ATOM 1634 C C . GLY A 1 204 ? -14.443 -13.355 21.317 1.00 56.00 204 GLY A C 1
ATOM 1635 O O . GLY A 1 204 ? -14.477 -12.259 20.752 1.00 56.00 204 GLY A O 1
ATOM 1636 N N . ALA A 1 205 ? -14.159 -13.462 22.620 1.00 48.78 205 ALA A N 1
ATOM 1637 C CA . ALA A 1 205 ? -13.567 -12.355 23.367 1.00 48.78 205 ALA A CA 1
ATOM 1638 C C . ALA A 1 205 ? -12.251 -11.970 22.680 1.00 48.78 205 ALA A C 1
ATOM 1640 O O . ALA A 1 205 ? -11.490 -12.855 22.292 1.00 48.78 20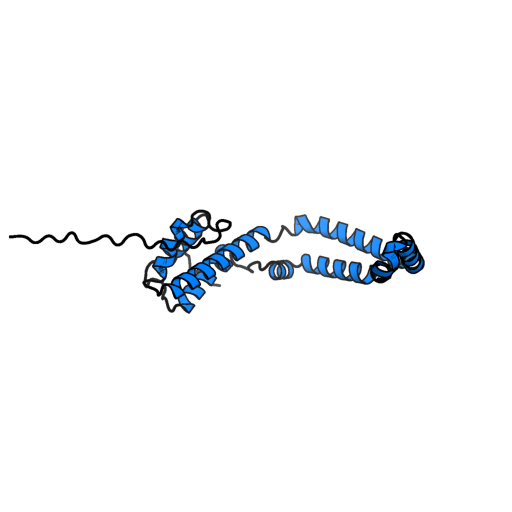5 ALA A O 1
ATOM 1641 N N . LEU A 1 206 ? -11.989 -10.669 22.523 1.00 54.03 206 LEU A N 1
ATOM 1642 C CA . LEU A 1 206 ? -10.700 -10.143 22.072 1.00 54.03 206 LEU A CA 1
ATOM 1643 C C . LEU A 1 206 ? -9.638 -10.603 23.083 1.00 54.03 206 LEU A C 1
ATOM 1645 O O . LEU A 1 206 ? -9.379 -9.915 24.070 1.00 54.03 206 LEU A O 1
ATOM 1649 N N . LYS A 1 207 ? -9.121 -11.827 22.921 1.00 37.72 207 LYS A N 1
ATOM 1650 C CA . LYS A 1 207 ? -8.201 -12.437 23.877 1.00 37.72 207 LYS A CA 1
ATOM 1651 C C . LYS A 1 207 ? -6.977 -11.534 23.973 1.00 37.72 207 LYS A C 1
ATOM 1653 O O . LYS A 1 207 ? -6.428 -11.110 22.953 1.00 37.72 207 LYS A O 1
ATOM 1658 N N . LYS A 1 208 ? -6.587 -11.231 25.214 1.00 36.25 208 LYS A N 1
ATOM 1659 C CA . LYS A 1 208 ? -5.320 -10.596 25.589 1.00 36.25 208 LYS A CA 1
ATOM 1660 C C . LYS A 1 208 ? -4.157 -11.458 25.082 1.00 36.25 208 LYS A C 1
ATOM 1662 O O . LYS A 1 208 ? -3.539 -12.168 25.856 1.00 36.25 208 LYS A O 1
ATOM 1667 N N . ASN A 1 209 ? -3.841 -11.391 23.798 1.00 31.67 209 ASN A N 1
ATOM 1668 C CA . ASN A 1 209 ? -2.546 -11.841 23.313 1.00 31.67 209 ASN A CA 1
ATOM 1669 C C . ASN A 1 209 ? -1.696 -10.579 23.186 1.00 31.67 209 ASN A C 1
ATOM 1671 O O . ASN A 1 209 ? -1.627 -9.930 22.137 1.00 31.67 209 ASN A O 1
ATOM 1675 N N . ALA A 1 210 ? -1.199 -10.148 24.342 1.00 26.80 210 ALA A N 1
ATOM 1676 C CA . ALA A 1 210 ? 0.020 -9.366 24.434 1.00 26.80 210 ALA A CA 1
ATOM 1677 C C . ALA A 1 210 ? 1.191 -10.311 24.095 1.00 26.80 210 ALA A C 1
ATOM 1679 O O . ALA A 1 210 ? 1.127 -11.472 24.507 1.00 26.80 210 ALA A O 1
ATOM 1680 N N . PRO A 1 211 ? 2.208 -9.889 23.329 1.00 33.53 211 PRO A N 1
ATOM 1681 C CA . PRO A 1 211 ? 3.562 -10.196 23.759 1.00 33.53 211 PRO A CA 1
ATOM 1682 C C . PRO A 1 211 ? 3.849 -9.461 25.076 1.00 33.53 211 PRO A C 1
ATOM 1684 O O . PRO A 1 211 ? 3.405 -8.293 25.205 1.00 33.53 211 PRO A O 1
#